Protein AF-A0A1Q3HUQ1-F1 (afdb_monomer_lite)

pLDDT: mean 85.66, std 14.85, range [32.81, 98.0]

Radius of gyration: 40.15 Å; chains: 1; bounding box: 137×38×111 Å

Sequence (295 aa):
MKGSLLLALLMLAPTEAVVRDGESLAEVAQRTMGDRGGASELKALNGLKDNAVAPGTKLKLPGPNREIAQRVLTTARNALAAADTQAARREEAAAKLKEAEAYFQGARYDEAAQAADGAWKLVAGPAPQPTAFTVNVTDKGITTVKSRSGQPVRVEAEGVTRPVHPGESVSVEKGQPPPPPRTPLGVPQPTSPANRLKLTVQPAKGGPSPVTLAWKAVEGAEGYEVELVPSRGEKRTLQASANQLRVSLAAGIYRWSVRAVAREARSEASAEQGFEVAEAPAKPINLQVQPSKWK

Foldseek 3Di:
DDDDDPPPDPPDQDQKDFAAVPRWLLNVCCVRVVGSLCSLVQCLQQVHPDRDDHGGDITGDADPLLVVLVVLLVLLVVLLVPFPDDPVLSVVLVVLSVVLVVCSSNNNSVSSNVSSVVSNDSRVPPDQDDWDWDWDADPQGKIKIATADTAWDWDFDPRDIDTAGHQWMWIDGPPGGIDHIDRAKDAWAWDPPAAAAEDAFEADPPGTFWGKTATDDIPPFQWKWKWKDFPPDDIDIDIGRDRMDTHGDDFGKMKMWMWGDDPPHIGDIYDIGIYGYDYDPDDDDPDPDDPDPDD

Secondary structure (DSSP, 8-state):
-----------PPPSEEEPPTT--HHHHHHHHHS-GGGHHHHHHHTT-SSS---TT-EEEPP-THHHHHHHHHHHHHHHHHH----HHHHHHHHHHHHHHHHHHHTT-HHHHHHHHHHHHHHHS-SPPPPPEEEEEE-TTS-EEEEEEESSPEEEEETTEEEEE-TT-EEEE-TTSPPPPPBPPPPPPEEEESPTTEEEEEPEETTEEPPEEEEEE--TT-SEEEEEEEESSS--EEEEESSSEEEE---SEEEEEEEEEEETTEEPPPPPPEEEEEEEPPPPP-----PPP---

Structure (mmCIF, N/CA/C/O backbone):
data_AF-A0A1Q3HUQ1-F1
#
_entry.id   AF-A0A1Q3HUQ1-F1
#
loop_
_atom_site.group_PDB
_atom_site.id
_atom_site.type_symbol
_atom_site.label_atom_id
_atom_site.label_alt_id
_atom_site.label_comp_id
_atom_site.label_asym_id
_atom_site.label_entity_id
_atom_site.label_seq_id
_atom_site.pdbx_PDB_ins_code
_atom_site.Cartn_x
_atom_site.Cartn_y
_atom_site.Cartn_z
_atom_site.occupancy
_atom_site.B_iso_or_equiv
_atom_site.auth_seq_id
_atom_site.auth_comp_id
_atom_site.auth_asym_id
_atom_site.auth_atom_id
_atom_site.pdbx_PDB_model_num
ATOM 1 N N . MET A 1 1 ? -62.141 17.918 13.399 1.00 36.03 1 MET A N 1
ATOM 2 C CA . MET A 1 1 ? -60.740 17.448 13.399 1.00 36.03 1 MET A CA 1
ATOM 3 C C . MET A 1 1 ? -59.892 18.507 14.082 1.00 36.03 1 MET A C 1
ATOM 5 O O . MET A 1 1 ? -59.654 19.552 13.495 1.00 36.03 1 MET A O 1
ATOM 9 N N . LYS A 1 2 ? -59.566 18.307 15.362 1.00 32.81 2 LYS A N 1
ATOM 10 C CA . LYS A 1 2 ? -58.716 19.218 16.140 1.00 32.81 2 LYS A CA 1
ATOM 11 C C . LYS A 1 2 ? -57.300 18.652 16.104 1.00 32.81 2 LYS A C 1
ATOM 13 O O . LYS A 1 2 ? -57.102 17.510 16.504 1.00 32.81 2 LYS A O 1
ATOM 18 N N . GLY A 1 3 ? -56.367 19.420 15.551 1.00 35.09 3 GLY A N 1
ATOM 19 C CA . GLY A 1 3 ? -54.953 19.073 15.534 1.00 35.09 3 GLY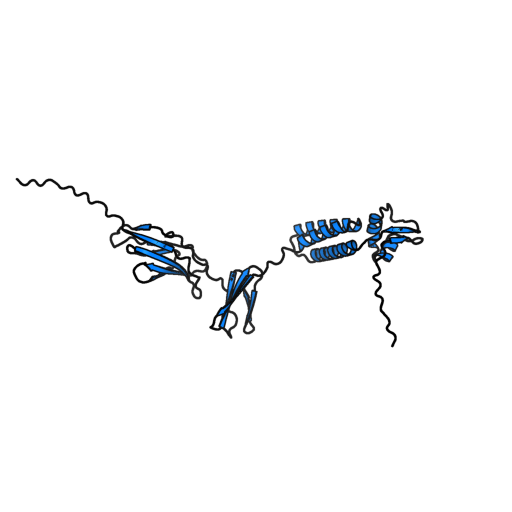 A CA 1
ATOM 20 C C . GLY A 1 3 ? -54.369 19.175 16.938 1.00 35.09 3 GLY A C 1
ATOM 21 O O . GLY A 1 3 ? -54.461 20.228 17.565 1.00 35.09 3 GLY A O 1
ATOM 22 N N . SER A 1 4 ? -53.769 18.089 17.415 1.00 38.72 4 SER A N 1
ATOM 23 C CA . SER A 1 4 ? -52.864 18.129 18.559 1.00 38.72 4 SER A CA 1
ATOM 24 C C . SER A 1 4 ? -51.447 18.331 18.039 1.00 38.72 4 SER A C 1
ATOM 26 O O . SER A 1 4 ? -50.871 17.436 17.424 1.00 38.72 4 SER A O 1
ATOM 28 N N . LEU A 1 5 ? -50.903 19.526 18.282 1.00 39.03 5 LEU A N 1
ATOM 29 C CA . LEU A 1 5 ? -49.468 19.777 18.232 1.00 39.03 5 LEU A CA 1
ATOM 30 C C . LEU A 1 5 ? -48.781 18.866 19.261 1.00 39.03 5 LEU A C 1
ATOM 32 O O . LEU A 1 5 ? -49.002 19.011 20.463 1.00 39.03 5 LEU A O 1
ATOM 36 N N . LEU A 1 6 ? -47.923 17.959 18.793 1.00 37.97 6 LEU A N 1
ATOM 37 C CA . LEU A 1 6 ? -46.886 17.359 19.627 1.00 37.97 6 LEU A CA 1
ATOM 38 C C . LEU A 1 6 ? -45.820 18.437 19.868 1.00 37.97 6 LEU A C 1
ATOM 40 O O . LEU A 1 6 ? -44.993 18.720 19.002 1.00 37.97 6 LEU A O 1
ATOM 44 N N . LEU A 1 7 ? -45.868 19.076 21.034 1.00 37.03 7 LEU A N 1
ATOM 45 C CA . LEU A 1 7 ? -44.795 19.940 21.510 1.00 37.03 7 LEU A CA 1
ATOM 46 C C . LEU A 1 7 ? -43.653 19.029 21.990 1.00 37.03 7 LEU A C 1
ATOM 48 O O . LEU A 1 7 ? -43.710 18.473 23.085 1.00 37.03 7 LEU A O 1
ATOM 52 N N . ALA A 1 8 ? -42.639 18.822 21.151 1.00 37.25 8 ALA A N 1
ATOM 53 C CA . ALA A 1 8 ? -41.404 18.157 21.550 1.00 37.25 8 ALA A CA 1
ATOM 54 C C . ALA A 1 8 ? -40.621 19.095 22.484 1.00 37.25 8 ALA A C 1
ATOM 56 O O . ALA A 1 8 ? -39.882 19.970 22.033 1.00 37.25 8 ALA A O 1
ATOM 57 N N . LEU A 1 9 ? -40.824 18.949 23.796 1.00 35.31 9 LEU A N 1
ATOM 58 C CA . LEU A 1 9 ? -39.988 19.595 24.804 1.00 35.31 9 LEU A CA 1
ATOM 59 C C . LEU A 1 9 ? -38.570 19.009 24.696 1.00 35.31 9 LEU A C 1
ATOM 61 O O . LEU A 1 9 ? -38.354 17.844 25.033 1.00 35.31 9 LEU A O 1
ATOM 65 N N . LEU A 1 10 ? -37.600 19.815 24.255 1.00 40.31 10 LEU A N 1
ATOM 66 C CA . LEU A 1 10 ? -36.187 19.583 24.555 1.00 40.31 10 LEU A CA 1
ATOM 67 C C . LEU A 1 10 ? -36.025 19.665 26.081 1.00 40.31 10 LEU A C 1
ATOM 69 O O . LEU A 1 10 ? -35.834 20.740 26.644 1.00 40.31 10 LEU A O 1
ATOM 73 N N . MET A 1 11 ? -36.161 18.534 26.770 1.00 42.41 11 MET A N 1
ATOM 74 C CA . MET A 1 11 ? -35.800 18.421 28.179 1.00 42.41 11 MET A CA 1
ATOM 75 C C . MET A 1 11 ? -34.273 18.514 28.256 1.00 42.41 11 MET A C 1
ATOM 77 O O . MET A 1 11 ? -33.581 17.537 27.971 1.00 42.41 11 MET A O 1
ATOM 81 N N . LEU A 1 12 ? -33.732 19.689 28.599 1.00 56.78 12 LEU A N 1
ATOM 82 C CA . LEU A 1 12 ? -32.354 19.766 29.082 1.00 56.78 12 LEU A CA 1
ATOM 83 C C . LEU A 1 12 ? -32.237 18.791 30.257 1.00 56.78 12 LEU A C 1
ATOM 85 O O . LEU A 1 12 ? -33.027 18.868 31.201 1.00 56.78 12 LEU A O 1
ATOM 89 N N . ALA A 1 13 ? -31.274 17.870 30.186 1.00 62.53 13 ALA A N 1
ATOM 90 C CA . ALA A 1 13 ? -30.974 17.004 31.314 1.00 62.53 13 ALA A CA 1
ATOM 91 C C . ALA A 1 13 ? -30.696 17.884 32.548 1.00 62.53 13 ALA A C 1
ATOM 93 O O . ALA A 1 13 ? -30.009 18.905 32.423 1.00 62.53 13 ALA A O 1
ATOM 94 N N . PRO A 1 14 ? -31.251 17.541 33.723 1.00 71.38 14 PRO A N 1
ATOM 95 C CA . PRO A 1 14 ? -31.042 18.334 34.923 1.00 71.38 14 PRO A CA 1
ATOM 96 C C . PRO A 1 14 ? -29.541 18.432 35.217 1.00 71.38 14 PRO A C 1
ATOM 98 O O . PRO A 1 14 ? -28.843 17.424 35.271 1.00 71.38 14 PRO A O 1
ATOM 101 N N . THR A 1 15 ? -29.038 19.653 35.405 1.00 82.38 15 THR A N 1
ATOM 102 C CA . THR A 1 15 ? -27.625 19.917 35.735 1.00 82.38 15 THR A CA 1
ATOM 103 C C . THR A 1 15 ? -27.345 19.816 37.233 1.00 82.38 15 THR A C 1
ATOM 105 O O . THR A 1 15 ? -26.191 19.874 37.654 1.00 82.38 15 THR A O 1
ATOM 108 N N . GLU A 1 16 ? -28.393 19.665 38.045 1.00 89.44 16 GLU A N 1
ATOM 109 C CA . GLU A 1 16 ? -28.319 19.532 39.495 1.00 89.44 16 GLU A CA 1
ATOM 110 C C . GLU A 1 16 ? -29.314 18.482 40.009 1.00 89.44 16 GLU A C 1
ATOM 112 O O . GLU A 1 16 ? -30.382 18.272 39.430 1.00 89.44 16 GLU A O 1
ATOM 117 N N . ALA A 1 17 ? -28.988 17.853 41.136 1.00 90.56 17 ALA A N 1
ATOM 118 C CA . ALA A 1 17 ? -29.885 16.986 41.888 1.00 90.56 17 ALA A CA 1
ATOM 119 C C . ALA A 1 17 ? -29.809 17.285 43.384 1.00 90.56 17 ALA A C 1
ATOM 121 O O . ALA A 1 17 ? -28.747 17.590 43.916 1.00 90.56 17 ALA A O 1
ATOM 122 N N . VAL A 1 18 ? -30.943 17.158 44.072 1.00 92.50 18 VAL A N 1
ATOM 123 C CA . VAL A 1 18 ? -31.011 17.277 45.532 1.00 92.50 18 VAL A CA 1
ATOM 124 C C . VAL A 1 18 ? -30.937 15.885 46.157 1.00 92.50 18 VAL A C 1
ATOM 126 O O . VAL A 1 18 ? -31.613 14.964 45.684 1.00 92.50 18 VAL A O 1
ATOM 129 N N . VAL A 1 19 ? -30.120 15.745 47.201 1.00 92.62 19 VAL A N 1
ATOM 130 C CA . VAL A 1 19 ? -30.001 14.520 48.007 1.00 92.62 19 VAL A CA 1
ATOM 131 C C . VAL A 1 19 ? -31.253 14.345 48.867 1.00 92.62 19 VAL A C 1
ATOM 133 O O . VAL A 1 19 ? -31.659 15.276 49.567 1.00 92.62 19 VAL A O 1
ATOM 136 N N . ARG A 1 20 ? -31.887 13.172 48.803 1.00 91.31 20 ARG A N 1
ATOM 137 C CA . ARG A 1 20 ? -33.063 12.831 49.623 1.00 91.31 20 ARG A CA 1
ATOM 138 C C . ARG A 1 20 ? -32.655 12.359 51.020 1.00 91.31 20 ARG A C 1
ATOM 140 O O . ARG A 1 20 ? -31.487 12.083 51.276 1.00 91.31 20 ARG A O 1
ATOM 147 N N . ASP A 1 21 ? -33.625 12.279 51.928 1.00 90.88 21 ASP A N 1
ATOM 148 C CA . ASP A 1 21 ? -33.373 11.794 53.286 1.00 90.88 21 ASP A CA 1
ATOM 149 C C . ASP A 1 21 ? -32.828 10.356 53.275 1.00 90.88 21 ASP A C 1
ATOM 151 O O . ASP A 1 21 ? -33.394 9.483 52.617 1.00 90.88 21 ASP A O 1
ATOM 155 N N . GLY A 1 22 ? -31.689 10.143 53.938 1.00 85.00 22 GLY A N 1
ATOM 156 C CA . GLY A 1 22 ? -30.964 8.867 53.958 1.00 85.00 22 GLY A CA 1
ATOM 157 C C . GLY A 1 22 ? -30.307 8.416 52.640 1.00 85.00 22 GLY A C 1
ATOM 158 O O . GLY A 1 22 ? -29.747 7.324 52.615 1.00 85.00 22 GLY A O 1
ATOM 159 N N . GLU A 1 23 ? -30.347 9.208 51.560 1.00 89.50 23 GLU A N 1
ATOM 160 C CA . GLU A 1 23 ? -29.838 8.810 50.236 1.00 89.50 23 GLU A CA 1
ATOM 161 C C . GLU A 1 23 ? -28.306 8.938 50.143 1.00 89.50 23 GLU A C 1
ATOM 163 O O . GLU A 1 23 ? -27.723 9.996 50.384 1.00 89.50 23 GLU A O 1
ATOM 168 N N . SER A 1 24 ? -27.635 7.861 49.743 1.00 91.38 24 SER A N 1
ATOM 169 C CA . SER A 1 24 ? -26.191 7.836 49.488 1.00 91.38 24 SER A CA 1
ATOM 170 C C . SER A 1 24 ? -25.827 8.381 48.100 1.00 91.38 24 SER A C 1
ATOM 172 O O . SER A 1 24 ? -26.637 8.361 47.172 1.00 91.38 24 SER A O 1
ATOM 174 N N . LEU A 1 25 ? -24.566 8.788 47.889 1.00 90.56 25 LEU A N 1
ATOM 175 C CA . LEU A 1 25 ? -24.096 9.224 46.560 1.00 90.56 25 LEU A CA 1
ATOM 176 C C . LEU A 1 25 ? -24.289 8.171 45.459 1.00 90.56 25 LEU A C 1
ATOM 178 O O . LEU A 1 25 ? -24.543 8.532 44.313 1.00 90.56 25 LEU A O 1
ATOM 182 N N . ALA A 1 26 ? -24.180 6.882 45.788 1.00 91.75 26 ALA A N 1
ATOM 183 C CA . ALA A 1 26 ? -24.405 5.799 44.831 1.00 91.75 26 ALA A CA 1
ATOM 184 C C . ALA A 1 26 ? -25.879 5.681 44.428 1.00 91.75 26 ALA A C 1
ATOM 186 O O . ALA A 1 26 ? -26.181 5.370 43.277 1.00 91.75 26 ALA A O 1
ATOM 187 N N . GLU A 1 27 ? -26.803 5.952 45.350 1.00 92.19 27 GLU A N 1
ATOM 188 C CA . GLU A 1 27 ? -28.238 5.983 45.059 1.00 92.19 27 GLU A CA 1
ATOM 189 C C . GLU A 1 27 ? -28.613 7.221 44.249 1.00 92.19 27 GLU A C 1
ATOM 191 O O . GLU A 1 27 ? -29.360 7.095 43.277 1.00 92.19 27 GLU A O 1
ATOM 196 N N . VAL A 1 28 ? -28.013 8.379 44.557 1.00 91.31 28 VAL A N 1
ATOM 197 C CA . VAL A 1 28 ? -28.145 9.572 43.711 1.00 91.31 28 VAL A CA 1
ATOM 198 C C . VAL A 1 28 ? -27.642 9.270 42.299 1.00 91.31 28 VAL A C 1
ATOM 200 O O . VAL A 1 28 ? -28.382 9.496 41.347 1.00 91.31 28 VAL A O 1
ATOM 203 N N . ALA A 1 29 ? -26.434 8.713 42.154 1.00 91.56 29 ALA A N 1
ATOM 204 C CA . ALA A 1 29 ? -25.850 8.368 40.856 1.00 91.56 29 ALA A CA 1
ATOM 205 C C . ALA A 1 29 ? -26.710 7.354 40.089 1.00 91.56 29 ALA A C 1
ATOM 207 O O . ALA A 1 29 ? -26.992 7.543 38.908 1.00 91.56 29 ALA A O 1
ATOM 208 N N . GLN A 1 30 ? -27.223 6.319 40.758 1.00 92.19 30 GLN A N 1
ATOM 209 C CA . GLN A 1 30 ? -28.144 5.371 40.131 1.00 92.19 30 GLN A CA 1
ATOM 210 C C . GLN A 1 30 ? -29.421 6.054 39.636 1.00 92.19 30 GLN A C 1
ATOM 212 O O . GLN A 1 30 ? -29.907 5.742 38.551 1.00 92.19 30 GLN A O 1
ATOM 217 N N . ARG A 1 31 ? -29.978 6.975 40.425 1.00 92.75 31 ARG A N 1
ATOM 218 C CA . ARG A 1 31 ? -31.223 7.676 40.102 1.00 92.75 31 ARG A CA 1
ATOM 219 C C . ARG A 1 31 ? -31.053 8.683 38.969 1.00 92.75 31 ARG A C 1
ATOM 221 O O . ARG A 1 31 ? -31.975 8.846 38.177 1.00 92.75 31 ARG A O 1
ATOM 228 N N . THR A 1 32 ? -29.930 9.394 38.918 1.00 89.88 32 THR A N 1
ATOM 229 C CA . THR A 1 32 ? -29.727 10.500 37.969 1.00 89.88 32 THR A CA 1
ATOM 230 C C . THR A 1 32 ? -28.955 10.083 36.725 1.00 89.88 32 THR A C 1
ATOM 232 O O . THR A 1 32 ? -29.217 10.612 35.651 1.00 89.88 32 THR A O 1
ATOM 235 N N . MET A 1 33 ? -28.028 9.136 36.856 1.00 86.75 33 MET A N 1
ATOM 236 C CA . MET A 1 33 ? -27.100 8.715 35.800 1.00 86.75 33 MET A CA 1
ATOM 237 C C . MET A 1 33 ? -27.325 7.260 35.366 1.00 86.75 33 MET A C 1
ATOM 239 O O . MET A 1 33 ? -26.691 6.803 34.419 1.00 86.75 33 MET A O 1
ATOM 243 N N . GLY A 1 34 ? -28.201 6.519 36.056 1.00 87.56 34 GLY A N 1
ATOM 244 C CA . GLY A 1 34 ? -28.476 5.109 35.768 1.00 87.56 34 GLY A CA 1
ATOM 245 C C . GLY A 1 34 ? -27.374 4.145 36.216 1.00 87.56 34 GLY A C 1
ATOM 246 O O . GLY A 1 34 ? -27.484 2.951 35.943 1.00 87.56 34 GLY A O 1
ATOM 247 N N . ASP A 1 35 ? -26.340 4.638 36.904 1.00 84.69 35 ASP A N 1
ATOM 248 C CA . ASP A 1 35 ? -25.139 3.879 37.253 1.00 84.69 35 ASP A CA 1
ATOM 249 C C . ASP A 1 35 ? -24.667 4.189 38.683 1.00 84.69 35 ASP A C 1
ATOM 251 O O . ASP A 1 35 ? -24.198 5.291 38.975 1.00 84.69 35 ASP A O 1
ATOM 255 N N . ARG A 1 36 ? -24.742 3.192 39.577 1.00 86.06 36 ARG A N 1
ATOM 256 C CA . ARG A 1 36 ? -24.191 3.269 40.946 1.00 86.06 36 ARG A CA 1
ATOM 257 C C . ARG A 1 36 ? -22.692 3.576 40.974 1.00 86.06 36 ARG A C 1
ATOM 259 O O . ARG A 1 36 ? -22.225 4.186 41.937 1.00 86.06 36 ARG A O 1
ATOM 266 N N . GLY A 1 37 ? -21.943 3.174 39.945 1.00 83.56 37 GLY A N 1
ATOM 267 C CA . GLY A 1 37 ? -20.512 3.452 39.804 1.00 83.56 37 GLY A CA 1
ATOM 268 C C . GLY A 1 37 ? -20.184 4.945 39.698 1.00 83.56 37 GLY A C 1
ATOM 269 O O . GLY A 1 37 ? -19.072 5.350 40.038 1.00 83.56 37 GLY A O 1
ATOM 270 N N . GLY A 1 38 ? -21.166 5.781 39.339 1.00 88.94 38 GLY A N 1
ATOM 271 C CA . GLY A 1 38 ? -21.018 7.233 39.235 1.00 88.94 38 GLY A CA 1
ATOM 272 C C . GLY A 1 38 ? -20.857 7.973 40.567 1.00 88.94 38 GLY A C 1
ATOM 273 O O . GLY A 1 38 ? -20.661 9.186 40.566 1.00 88.94 38 GLY A O 1
ATOM 274 N N . ALA A 1 39 ? -20.901 7.285 41.714 1.00 91.69 39 ALA A N 1
ATOM 275 C CA . ALA A 1 39 ? -20.705 7.906 43.027 1.00 91.69 39 ALA A CA 1
ATOM 276 C C . ALA A 1 39 ? -19.360 8.648 43.138 1.00 91.69 39 ALA A C 1
ATOM 278 O O . ALA A 1 39 ? -19.312 9.764 43.657 1.00 91.69 39 ALA A O 1
ATOM 279 N N . SER A 1 40 ? -18.279 8.054 42.622 1.00 91.25 40 SER A N 1
ATOM 280 C CA . SER A 1 40 ? -16.944 8.671 42.615 1.00 91.25 40 SER A CA 1
ATOM 281 C C . SER A 1 40 ? -16.894 9.912 41.722 1.00 91.25 40 SER A C 1
ATOM 283 O O . SER A 1 40 ? -16.299 10.915 42.108 1.00 91.25 40 SER A O 1
ATOM 285 N N . GLU A 1 41 ? -17.589 9.875 40.581 1.00 93.31 41 GLU A N 1
ATOM 286 C CA . GLU A 1 41 ? -17.706 11.014 39.663 1.00 93.31 41 GLU A CA 1
ATOM 287 C C . GLU A 1 41 ? -18.459 12.170 40.329 1.00 93.31 41 GLU A C 1
ATOM 289 O O . GLU A 1 41 ? -17.986 13.306 40.326 1.00 93.31 41 GLU A O 1
ATOM 294 N N . LEU A 1 42 ? -19.605 11.879 40.961 1.00 92.62 42 LEU A N 1
ATOM 295 C CA . LEU A 1 42 ? -20.382 12.874 41.702 1.00 92.62 42 LEU A CA 1
ATOM 296 C C . LEU A 1 42 ? -19.576 13.466 42.854 1.00 92.62 42 LEU A C 1
ATOM 298 O O . LEU A 1 42 ? -19.612 14.679 43.062 1.00 92.62 42 LEU A O 1
ATOM 302 N N . LYS A 1 43 ? -18.828 12.631 43.580 1.00 93.94 43 LYS A N 1
ATOM 303 C CA . LYS A 1 43 ? -17.938 13.069 44.655 1.00 93.94 43 LYS A CA 1
ATOM 304 C C . LYS A 1 43 ? -16.885 14.049 44.136 1.00 93.94 43 LYS A C 1
ATOM 306 O O . LYS A 1 43 ? -16.745 15.134 44.700 1.00 93.94 43 LYS A O 1
ATOM 311 N N . ALA A 1 44 ? -16.183 13.687 43.062 1.00 92.69 44 ALA A N 1
ATOM 312 C CA . ALA A 1 44 ? -15.132 14.505 42.465 1.00 92.69 44 ALA A CA 1
ATOM 313 C C . ALA A 1 44 ? -15.680 15.826 41.907 1.00 92.69 44 ALA A C 1
ATOM 315 O O . ALA A 1 44 ? -15.165 16.895 42.230 1.00 92.69 44 ALA A O 1
ATOM 316 N N . LEU A 1 45 ? -16.780 15.765 41.150 1.00 93.25 45 LEU A N 1
ATOM 317 C CA . LEU A 1 45 ? -17.425 16.929 40.538 1.00 93.25 45 LEU A CA 1
ATOM 318 C C . LEU A 1 45 ? -17.908 17.955 41.575 1.00 93.25 45 LEU A C 1
ATOM 320 O O . LEU A 1 45 ? -17.932 19.158 41.306 1.00 93.25 45 LEU A O 1
ATOM 324 N N . ASN A 1 46 ? -18.293 17.479 42.760 1.00 93.00 46 ASN A N 1
ATOM 325 C CA . ASN A 1 46 ? -18.813 18.305 43.846 1.00 93.00 46 ASN A CA 1
ATOM 326 C C . ASN A 1 46 ? -17.784 18.601 44.950 1.00 93.00 46 ASN A C 1
ATOM 328 O O . ASN A 1 46 ? -18.136 19.241 45.938 1.00 93.00 46 ASN A O 1
ATOM 332 N N . GLY A 1 47 ? -16.526 18.167 44.804 1.00 90.62 47 GLY A N 1
ATOM 333 C CA . GLY A 1 47 ? -15.465 18.422 45.789 1.00 90.62 47 GLY A CA 1
ATOM 334 C C . GLY A 1 47 ? -15.738 17.815 47.172 1.00 90.62 47 GLY A C 1
ATOM 335 O O . GLY A 1 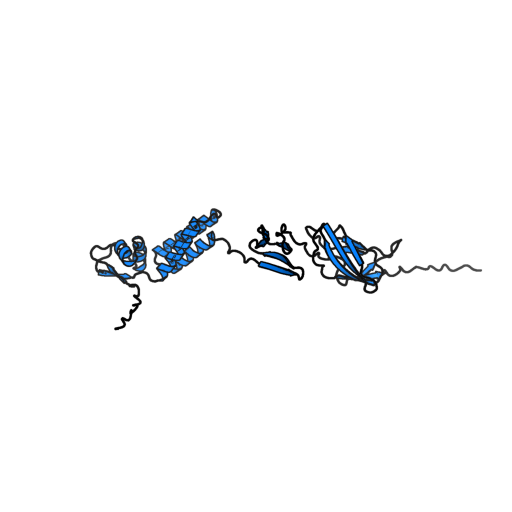47 ? -15.319 18.368 48.190 1.00 90.62 47 GLY A O 1
ATOM 336 N N . LEU A 1 48 ? -16.473 16.703 47.223 1.00 90.88 48 LEU A N 1
ATOM 337 C CA . LEU A 1 48 ? -16.890 16.067 48.470 1.00 90.88 48 LEU A CA 1
ATOM 338 C C . LEU A 1 48 ? -15.758 15.219 49.065 1.00 90.88 48 LEU A C 1
ATOM 340 O O . LEU A 1 48 ? -15.057 14.497 48.354 1.00 90.88 48 LEU A O 1
ATOM 344 N N . LYS A 1 49 ? -15.597 15.267 50.392 1.00 84.94 49 LYS A N 1
ATOM 345 C CA . LYS A 1 49 ? -14.572 14.484 51.107 1.00 84.94 49 LYS A CA 1
ATOM 346 C C . LYS A 1 49 ? -15.000 13.037 51.347 1.00 84.94 49 LYS A C 1
ATOM 348 O O . LYS A 1 49 ? -14.179 12.132 51.210 1.00 84.94 49 LYS A O 1
ATOM 353 N N . ASP A 1 50 ? -16.295 12.819 51.561 1.00 82.88 50 ASP A N 1
ATOM 354 C CA . ASP A 1 50 ? -16.883 11.527 51.916 1.00 82.88 50 ASP A CA 1
ATOM 355 C C . ASP A 1 50 ? -18.079 11.176 51.027 1.00 82.88 50 ASP A C 1
ATOM 357 O O . ASP A 1 50 ? -18.577 12.004 50.265 1.00 82.88 50 ASP A O 1
ATOM 361 N N . ASN A 1 51 ? -18.523 9.921 51.119 1.00 78.62 51 ASN A N 1
ATOM 362 C CA . ASN A 1 51 ? -19.672 9.416 50.360 1.00 78.62 51 ASN A CA 1
ATOM 363 C C . ASN A 1 51 ? -21.020 9.693 51.046 1.00 78.62 51 ASN A C 1
ATOM 365 O O . ASN A 1 51 ? -22.070 9.500 50.431 1.00 78.62 51 ASN A O 1
ATOM 369 N N . ALA A 1 52 ? -20.990 10.112 52.314 1.00 79.75 52 ALA A N 1
ATOM 370 C CA . ALA A 1 52 ? -22.165 10.531 53.063 1.00 79.75 52 ALA A CA 1
ATOM 371 C C . ALA A 1 52 ? -22.427 12.017 52.799 1.00 79.75 52 ALA A C 1
ATOM 373 O O . ALA A 1 52 ? -21.538 12.850 52.974 1.00 79.75 52 ALA A O 1
ATOM 374 N N . VAL A 1 53 ? -23.647 12.344 52.377 1.00 83.75 53 VAL A N 1
ATOM 375 C CA . VAL A 1 53 ? -24.058 13.715 52.068 1.00 83.75 53 VAL A CA 1
ATOM 376 C C . VAL A 1 53 ? -25.350 14.013 52.810 1.00 83.75 53 VAL A C 1
ATOM 378 O O . VAL A 1 53 ? -26.245 13.174 52.861 1.00 83.75 53 VAL A O 1
ATOM 381 N N . ALA A 1 54 ? -25.438 15.198 53.415 1.00 86.31 54 ALA A N 1
ATOM 382 C CA . ALA A 1 54 ? -26.623 15.591 54.161 1.00 86.31 54 ALA A CA 1
ATOM 383 C C . ALA A 1 54 ? -27.848 15.709 53.229 1.00 86.31 54 ALA A C 1
ATOM 385 O O . ALA A 1 54 ? -27.715 16.242 52.115 1.00 86.31 54 ALA A O 1
ATOM 386 N N . PRO A 1 55 ? -29.041 15.287 53.684 1.00 90.69 55 PRO A N 1
ATOM 387 C CA . PRO A 1 55 ? -30.287 15.520 52.966 1.00 90.69 55 PRO A CA 1
ATOM 388 C C . PRO A 1 55 ? -30.466 17.003 52.618 1.00 90.69 55 PRO A C 1
ATOM 390 O O . PRO A 1 55 ? -30.116 17.887 53.399 1.00 90.69 55 PRO A O 1
ATOM 393 N N . GLY A 1 56 ? -30.996 17.288 51.431 1.00 89.62 56 GLY A N 1
ATOM 394 C CA . GLY A 1 56 ? -31.183 18.652 50.931 1.00 89.62 56 GLY A CA 1
ATOM 395 C C . GLY A 1 56 ? -29.961 19.259 50.231 1.00 89.62 56 GLY A C 1
ATOM 396 O O . GLY A 1 56 ? -30.077 20.338 49.646 1.00 89.62 56 GLY A O 1
ATOM 397 N N . THR A 1 57 ? -28.808 18.582 50.221 1.00 91.50 57 THR A N 1
ATOM 398 C CA . THR A 1 57 ? -27.618 19.068 49.502 1.00 91.50 57 THR A CA 1
ATOM 399 C C . THR A 1 57 ? -27.867 19.088 47.994 1.00 91.50 57 THR A C 1
ATOM 401 O O . THR A 1 57 ? -28.342 18.103 47.428 1.00 91.50 57 THR A O 1
ATOM 404 N N . LYS A 1 58 ? -27.519 20.197 47.332 1.00 93.06 58 LYS A N 1
ATOM 405 C CA . LYS A 1 58 ? -27.538 20.317 45.868 1.00 93.06 58 LYS A CA 1
ATOM 406 C C . LYS A 1 58 ? -26.219 19.817 45.286 1.00 93.06 58 LYS A C 1
ATOM 408 O O . LYS A 1 58 ? -25.163 20.358 45.599 1.00 93.06 58 LYS A O 1
ATOM 413 N N . LEU A 1 59 ? -26.295 18.803 44.436 1.00 93.38 59 LEU A N 1
ATOM 414 C CA . LEU A 1 59 ? -25.166 18.208 43.734 1.00 93.38 59 LEU A CA 1
ATOM 415 C C . LEU A 1 59 ? -25.221 18.588 42.261 1.00 93.38 59 LEU A C 1
ATOM 417 O O . LEU A 1 59 ? -26.246 18.400 41.611 1.00 93.38 59 LEU A O 1
ATOM 421 N N . LYS A 1 60 ? -24.101 19.061 41.727 1.00 92.94 60 LYS A N 1
ATOM 422 C CA . LYS A 1 60 ? -23.866 19.202 40.293 1.00 92.94 60 LYS A CA 1
ATOM 423 C C . LYS A 1 60 ? -23.860 17.823 39.652 1.00 92.94 60 LYS A C 1
ATOM 425 O O . LYS A 1 60 ? -23.238 16.896 40.180 1.00 92.94 60 LYS A O 1
ATOM 430 N N . LEU A 1 61 ? -24.528 17.714 38.512 1.00 92.19 61 LEU A N 1
ATOM 431 C CA . LEU A 1 61 ? -24.544 16.518 37.687 1.00 92.19 61 LEU A CA 1
ATOM 432 C C . LEU A 1 61 ? -23.596 16.674 36.489 1.00 92.19 61 LEU A C 1
ATOM 434 O O . LEU A 1 61 ? -23.367 17.794 36.021 1.00 92.19 61 LEU A O 1
ATOM 438 N N . PRO A 1 62 ? -23.027 15.567 35.988 1.00 90.19 62 PRO A N 1
ATOM 439 C CA . PRO A 1 62 ? -22.195 15.591 34.794 1.00 90.19 62 PRO A CA 1
ATOM 440 C C . PRO A 1 62 ? -22.941 16.105 33.559 1.00 90.19 62 PRO A C 1
ATOM 442 O O . PRO A 1 62 ? -24.103 15.775 33.338 1.00 90.19 62 PRO A O 1
ATOM 445 N N . GLY A 1 63 ? -22.243 16.888 32.736 1.00 87.94 63 GLY A N 1
ATOM 446 C CA . GLY A 1 63 ? -22.752 17.382 31.457 1.00 87.94 63 GLY A CA 1
ATOM 447 C C . GLY A 1 63 ? -22.559 16.397 30.290 1.00 87.94 63 GLY A C 1
ATOM 448 O O . GLY A 1 63 ? -22.092 15.271 30.487 1.00 87.94 63 GLY A O 1
ATOM 449 N N . PRO A 1 64 ? -22.839 16.831 29.047 1.00 86.38 64 PRO A N 1
ATOM 450 C CA . PRO A 1 64 ? -22.807 15.973 27.854 1.00 86.38 64 PRO A CA 1
ATOM 451 C C . PRO A 1 64 ? -21.433 15.345 27.561 1.00 86.38 64 PRO A C 1
ATOM 453 O O . PRO A 1 64 ? -21.360 14.261 26.981 1.00 86.38 64 PRO A O 1
ATOM 456 N N . ASN A 1 65 ? -20.333 15.966 28.004 1.00 88.50 65 ASN A N 1
ATOM 457 C CA . ASN A 1 65 ? -18.983 15.420 27.810 1.00 88.50 65 ASN A CA 1
ATOM 458 C C . ASN A 1 65 ? -18.797 14.057 28.495 1.00 88.50 65 ASN A C 1
ATOM 460 O O . ASN A 1 65 ? -18.008 13.243 28.015 1.00 88.50 65 ASN A O 1
ATOM 464 N N . ARG A 1 66 ? -19.561 13.758 29.556 1.00 92.25 66 ARG A N 1
ATOM 465 C CA . ARG A 1 66 ? -19.532 12.438 30.198 1.00 92.25 66 ARG A CA 1
ATOM 466 C C . ARG A 1 66 ? -19.951 11.332 29.235 1.00 92.25 66 ARG A C 1
ATOM 468 O O . ARG A 1 66 ? -19.272 10.315 29.144 1.00 92.25 66 ARG A O 1
ATOM 475 N N . GLU A 1 67 ? -21.047 11.523 28.502 1.00 90.25 67 GLU A N 1
ATOM 476 C CA . GLU A 1 67 ? -21.547 10.523 27.549 1.00 90.25 67 GLU A CA 1
ATOM 477 C C . GLU A 1 67 ? -20.569 10.302 26.392 1.00 90.25 67 GLU A C 1
ATOM 479 O O . GLU A 1 67 ? -20.417 9.187 25.889 1.00 90.25 67 GLU A O 1
ATOM 484 N N . ILE A 1 68 ? -19.883 11.365 25.961 1.00 91.25 68 ILE A N 1
ATOM 485 C CA . ILE A 1 68 ? -18.811 11.273 24.966 1.00 91.25 68 ILE A CA 1
ATOM 486 C C . ILE A 1 68 ? -17.672 10.416 25.527 1.00 91.25 68 ILE A C 1
ATOM 488 O O . ILE A 1 68 ? -17.340 9.390 24.932 1.00 91.25 68 ILE A O 1
ATOM 492 N N . ALA A 1 69 ? -17.136 10.766 26.699 1.00 93.69 69 ALA A N 1
ATOM 493 C CA . ALA A 1 69 ? -16.041 10.031 27.326 1.00 93.69 69 ALA A CA 1
ATOM 494 C C . ALA A 1 69 ? -16.396 8.557 27.594 1.00 93.69 69 ALA A C 1
ATOM 496 O O . ALA A 1 69 ? -15.585 7.669 27.333 1.00 93.69 69 ALA A O 1
ATOM 497 N N . GLN A 1 70 ? -17.627 8.268 28.026 1.00 93.81 70 GLN A N 1
ATOM 498 C CA . GLN A 1 70 ? -18.101 6.902 28.258 1.00 93.81 70 GLN A CA 1
ATOM 499 C C . GLN A 1 70 ? -18.119 6.063 26.968 1.00 93.81 70 GLN A C 1
ATOM 501 O O . GLN A 1 70 ? -17.714 4.894 26.980 1.00 93.81 70 GLN A O 1
ATOM 506 N N . ARG A 1 71 ? -18.550 6.644 25.839 1.00 94.31 71 ARG A N 1
ATOM 507 C CA . ARG A 1 71 ? -18.532 5.966 24.530 1.00 94.31 71 ARG A CA 1
ATOM 508 C C . ARG A 1 71 ? -17.111 5.676 24.057 1.00 94.31 71 ARG A C 1
ATOM 510 O O . ARG A 1 71 ? -16.841 4.565 23.592 1.00 94.31 71 ARG A O 1
ATOM 517 N N . VAL A 1 72 ? -16.202 6.638 24.210 1.00 93.81 72 VAL A N 1
ATOM 518 C CA . VAL A 1 72 ? -14.791 6.467 23.833 1.00 93.81 72 VAL A CA 1
ATOM 519 C C . VAL A 1 72 ? -14.131 5.384 24.695 1.00 93.81 72 VAL A C 1
ATOM 521 O O . VAL A 1 72 ? -13.539 4.453 24.152 1.00 93.81 72 VAL A O 1
ATOM 524 N N . LEU A 1 73 ? -14.330 5.411 26.018 1.00 95.38 73 LEU A N 1
ATOM 525 C CA . LEU A 1 73 ? -13.851 4.370 26.941 1.00 95.38 73 LEU A CA 1
ATOM 526 C C . LEU A 1 73 ? -14.353 2.973 26.567 1.00 95.38 73 LEU A C 1
ATOM 528 O O . LEU A 1 73 ? -13.587 2.011 26.554 1.00 95.38 73 LEU A O 1
ATOM 532 N N . THR A 1 74 ? -15.641 2.858 26.246 1.00 95.00 74 THR A N 1
ATOM 533 C CA . THR A 1 74 ? -16.248 1.584 25.836 1.00 95.00 74 THR A CA 1
ATOM 534 C C . THR A 1 74 ? -15.618 1.063 24.544 1.00 95.00 74 THR A C 1
ATOM 536 O O . THR A 1 74 ? -15.281 -0.116 24.443 1.00 95.00 74 THR A O 1
ATOM 539 N N . THR A 1 75 ? -15.389 1.952 23.577 1.00 93.81 75 THR A N 1
ATOM 540 C CA . THR A 1 75 ? -14.739 1.613 22.304 1.00 93.81 75 THR A CA 1
ATOM 541 C C . THR A 1 75 ? -13.295 1.150 22.518 1.00 93.81 75 THR A C 1
ATOM 543 O O . THR A 1 75 ? -12.891 0.125 21.968 1.00 93.81 75 THR A O 1
ATOM 546 N N . ALA A 1 76 ? -12.534 1.849 23.364 1.00 93.75 76 ALA A N 1
ATOM 547 C CA . ALA A 1 76 ? -11.163 1.486 23.713 1.00 93.75 76 ALA A CA 1
ATOM 548 C C . ALA A 1 76 ? -11.079 0.136 24.452 1.00 93.75 76 ALA A C 1
ATOM 550 O O . ALA A 1 76 ? -10.238 -0.693 24.101 1.00 93.75 76 ALA A O 1
ATOM 551 N N . ARG A 1 77 ? -11.984 -0.138 25.408 1.00 94.06 77 ARG A N 1
ATOM 552 C CA . ARG A 1 77 ? -12.093 -1.445 26.092 1.00 94.06 77 ARG A CA 1
ATOM 553 C C . ARG A 1 77 ? -12.323 -2.587 25.109 1.00 94.06 77 ARG A C 1
ATOM 555 O O . ARG A 1 77 ? -11.611 -3.588 25.156 1.00 94.06 77 ARG A O 1
ATOM 562 N N . ASN A 1 78 ? -13.292 -2.426 24.210 1.00 90.69 78 ASN A N 1
ATOM 563 C CA . ASN A 1 78 ? -13.627 -3.451 23.223 1.00 90.69 78 ASN A CA 1
ATOM 564 C C . ASN A 1 78 ? -12.460 -3.705 22.259 1.00 90.69 78 ASN A C 1
ATOM 566 O O . ASN A 1 78 ? -12.141 -4.857 21.974 1.00 90.69 78 ASN A O 1
ATOM 570 N N . ALA A 1 79 ? -11.788 -2.644 21.802 1.00 89.50 79 ALA A N 1
ATOM 571 C CA . ALA A 1 79 ? -10.618 -2.767 20.940 1.00 89.50 79 ALA A CA 1
ATOM 572 C C . ALA A 1 79 ? -9.454 -3.483 21.645 1.00 89.50 79 ALA A C 1
ATOM 574 O O . ALA A 1 79 ? -8.847 -4.373 21.060 1.00 89.50 79 ALA A O 1
ATOM 575 N N . LEU A 1 80 ? -9.179 -3.157 22.913 1.00 90.00 80 LEU A N 1
ATOM 576 C CA . LEU A 1 80 ? -8.148 -3.830 23.708 1.00 90.00 80 LEU A CA 1
ATOM 577 C C . LEU A 1 80 ? -8.469 -5.316 23.937 1.00 90.00 80 LEU A C 1
ATOM 579 O O . LEU A 1 80 ? -7.568 -6.154 23.899 1.00 90.00 80 LEU A O 1
ATOM 583 N N . ALA A 1 81 ? -9.744 -5.652 24.155 1.00 88.06 81 ALA A N 1
ATOM 584 C CA . ALA A 1 81 ? -10.191 -7.033 24.312 1.00 88.06 81 ALA A CA 1
ATOM 585 C C . ALA A 1 81 ? -10.027 -7.849 23.018 1.00 88.06 81 ALA A C 1
ATOM 587 O O . ALA A 1 81 ? -9.606 -9.002 23.082 1.00 88.06 81 ALA A O 1
ATOM 588 N N . ALA A 1 82 ? -10.315 -7.243 21.861 1.00 82.38 82 ALA A N 1
ATOM 589 C CA . ALA A 1 82 ? -10.237 -7.882 20.547 1.00 82.38 82 ALA A CA 1
ATOM 590 C C . ALA A 1 82 ? -8.821 -7.914 19.933 1.00 82.38 82 ALA A C 1
ATOM 592 O O . ALA A 1 82 ? -8.610 -8.585 18.925 1.00 82.38 82 ALA A O 1
ATOM 593 N N . ALA A 1 83 ? -7.859 -7.176 20.491 1.00 79.44 83 ALA A N 1
ATOM 594 C CA . ALA A 1 83 ? -6.533 -7.031 19.903 1.00 79.44 83 ALA A CA 1
ATOM 595 C C . ALA A 1 83 ? -5.666 -8.295 20.052 1.00 79.44 83 ALA A C 1
ATOM 597 O O . ALA A 1 83 ? -5.354 -8.716 21.168 1.00 79.44 83 ALA A O 1
ATOM 598 N N . ASP A 1 84 ? -5.194 -8.817 18.915 1.00 70.06 84 ASP A N 1
ATOM 599 C CA . ASP A 1 84 ? -4.205 -9.907 18.790 1.00 70.06 84 ASP A CA 1
ATOM 600 C C . ASP A 1 84 ? -2.761 -9.362 18.653 1.00 70.06 84 ASP A C 1
ATOM 602 O O . ASP A 1 84 ? -1.885 -9.922 17.995 1.00 70.06 84 ASP A O 1
ATOM 606 N N . THR A 1 85 ? -2.521 -8.161 19.188 1.00 62.75 85 THR A N 1
ATOM 607 C CA . THR A 1 85 ? -1.279 -7.400 18.994 1.00 62.75 85 THR A CA 1
ATOM 608 C C . THR A 1 85 ? -0.172 -7.805 19.979 1.00 62.75 85 THR A C 1
ATOM 610 O O . THR A 1 85 ? -0.424 -8.381 21.036 1.00 62.75 85 THR A O 1
ATOM 613 N N . GLN A 1 86 ? 1.086 -7.482 19.636 1.00 64.94 86 GLN A N 1
ATOM 614 C CA . GLN A 1 86 ? 2.274 -7.722 20.472 1.00 64.94 86 GLN A CA 1
ATOM 615 C C . GLN A 1 86 ? 2.068 -7.278 21.934 1.00 64.94 86 GLN A C 1
ATOM 617 O O . GLN A 1 86 ? 1.628 -6.153 22.184 1.00 64.94 86 GLN A O 1
ATOM 622 N N . ALA A 1 87 ? 2.473 -8.131 22.885 1.00 68.12 87 ALA A N 1
ATOM 623 C CA . ALA A 1 87 ? 2.238 -7.968 24.326 1.00 68.12 87 ALA A CA 1
ATOM 624 C C . ALA A 1 87 ? 2.599 -6.572 24.877 1.00 68.12 87 ALA A C 1
ATOM 626 O O . ALA A 1 87 ? 1.834 -6.010 25.654 1.00 68.12 87 ALA A O 1
ATOM 627 N N . ALA A 1 88 ? 3.700 -5.973 24.407 1.00 73.19 88 ALA A N 1
ATOM 628 C CA . ALA A 1 88 ? 4.154 -4.655 24.857 1.00 73.19 88 ALA A CA 1
ATOM 629 C C . ALA A 1 88 ? 3.169 -3.512 24.526 1.00 73.19 88 ALA A C 1
ATOM 631 O O . ALA A 1 88 ? 2.901 -2.661 25.369 1.00 73.19 88 ALA A O 1
ATOM 632 N N . ARG A 1 89 ? 2.571 -3.500 23.325 1.00 81.94 89 ARG A N 1
ATOM 633 C CA . ARG A 1 89 ? 1.586 -2.463 22.948 1.00 81.94 89 ARG A CA 1
ATOM 634 C C . ARG A 1 89 ? 0.270 -2.638 23.690 1.00 81.94 89 ARG A C 1
ATOM 636 O O . ARG A 1 89 ? -0.400 -1.658 24.003 1.00 81.94 89 ARG A O 1
ATOM 643 N N . ARG A 1 90 ? -0.097 -3.889 23.974 1.00 87.06 90 ARG A N 1
ATOM 644 C CA . ARG A 1 90 ? -1.278 -4.220 24.772 1.00 87.06 90 ARG A CA 1
ATOM 645 C C . ARG A 1 90 ? -1.124 -3.727 26.210 1.00 87.06 90 ARG A C 1
ATOM 647 O O . ARG A 1 90 ? -2.078 -3.187 26.759 1.00 87.06 90 ARG A O 1
ATOM 654 N N . GLU A 1 91 ? 0.061 -3.878 26.798 1.00 90.19 91 GLU A N 1
ATOM 655 C CA . GLU A 1 91 ? 0.369 -3.370 28.139 1.00 90.19 91 GLU A CA 1
ATOM 656 C C . GLU A 1 91 ? 0.296 -1.837 28.196 1.00 90.19 91 GLU A C 1
ATOM 658 O O . GLU A 1 91 ? -0.387 -1.285 29.059 1.00 90.19 91 GLU A O 1
ATOM 663 N N . GLU A 1 92 ? 0.908 -1.147 27.229 1.00 91.06 92 GLU A N 1
ATOM 664 C CA . GLU A 1 92 ? 0.846 0.317 27.138 1.00 91.06 92 GLU A CA 1
ATOM 665 C C . GLU A 1 92 ? -0.597 0.820 26.951 1.00 91.06 92 GLU A C 1
ATOM 667 O O . GLU A 1 92 ? -1.042 1.741 27.642 1.00 91.06 92 GLU A O 1
ATOM 672 N N . ALA A 1 93 ? -1.369 0.171 26.074 1.00 92.62 93 ALA A N 1
ATOM 673 C CA . ALA A 1 93 ? -2.778 0.489 25.869 1.00 92.62 93 ALA A CA 1
ATOM 674 C C . ALA A 1 93 ? -3.622 0.243 27.129 1.00 92.62 93 ALA A C 1
ATOM 676 O O . ALA A 1 93 ? -4.491 1.053 27.451 1.00 92.62 93 ALA A O 1
ATOM 677 N N . ALA A 1 94 ? -3.352 -0.832 27.876 1.00 94.12 94 ALA A N 1
ATOM 678 C CA . ALA A 1 94 ? -4.024 -1.115 29.141 1.00 94.12 94 ALA A CA 1
ATOM 679 C C . ALA A 1 94 ? -3.702 -0.058 30.211 1.00 94.12 94 ALA A C 1
ATOM 681 O O . ALA A 1 94 ? -4.601 0.387 30.926 1.00 94.12 94 ALA A O 1
ATOM 682 N N . ALA A 1 95 ? -2.448 0.395 30.293 1.00 95.62 95 ALA A N 1
ATOM 683 C CA . ALA A 1 95 ? -2.050 1.473 31.196 1.00 95.62 95 ALA A CA 1
ATOM 684 C C . ALA A 1 95 ? -2.758 2.795 30.847 1.00 95.62 95 ALA A C 1
ATOM 686 O O . ALA A 1 95 ? -3.296 3.460 31.734 1.00 95.62 95 ALA A O 1
ATOM 687 N N . LYS A 1 96 ? -2.835 3.135 29.554 1.00 95.75 96 LYS A N 1
ATOM 688 C CA . LYS A 1 96 ? -3.563 4.316 29.061 1.00 95.75 96 LYS A CA 1
ATOM 689 C C . LYS A 1 96 ? -5.062 4.240 29.322 1.00 95.75 96 LYS A C 1
ATOM 691 O O . LYS A 1 96 ? -5.675 5.233 29.702 1.00 95.75 96 LYS A O 1
ATOM 696 N N . LEU A 1 97 ? -5.651 3.058 29.172 1.00 96.81 97 LEU A N 1
ATOM 697 C CA . LEU A 1 97 ? -7.057 2.844 29.486 1.00 96.81 97 LEU A CA 1
ATOM 698 C C . LEU A 1 97 ? -7.333 3.014 30.987 1.00 96.81 97 LEU A C 1
ATOM 700 O O . LEU A 1 97 ? -8.312 3.652 31.357 1.00 96.81 97 LEU A O 1
ATOM 704 N N . LYS A 1 98 ? -6.439 2.525 31.853 1.00 97.38 98 LYS A N 1
ATOM 705 C CA . LYS A 1 98 ? -6.530 2.737 33.306 1.00 97.38 98 LYS A CA 1
ATOM 706 C C . LYS A 1 98 ? -6.417 4.220 33.683 1.00 97.38 98 LYS A C 1
ATOM 708 O O . LYS A 1 98 ? -7.144 4.689 34.555 1.00 97.38 98 LYS A O 1
ATOM 713 N N . GLU A 1 99 ? -5.527 4.963 33.025 1.00 97.31 99 GLU A N 1
ATOM 714 C CA . GLU A 1 99 ? -5.410 6.422 33.171 1.00 97.31 99 GLU A CA 1
ATOM 715 C C . GLU A 1 99 ? -6.717 7.127 32.762 1.00 97.31 99 GLU A C 1
ATOM 717 O O . GLU A 1 99 ? -7.233 7.962 33.505 1.00 97.31 99 GLU A O 1
ATOM 722 N N . ALA A 1 100 ? -7.308 6.723 31.634 1.00 97.44 100 ALA A N 1
ATOM 723 C CA . ALA A 1 100 ? -8.587 7.244 31.160 1.00 97.44 100 ALA A CA 1
ATOM 724 C C . ALA A 1 100 ? -9.736 6.992 32.153 1.00 97.44 100 ALA A C 1
ATOM 726 O O . ALA A 1 100 ? -10.542 7.883 32.419 1.00 97.44 100 ALA A O 1
ATOM 727 N N . GLU A 1 101 ? -9.799 5.795 32.739 1.00 96.12 101 GLU A N 1
ATOM 728 C CA . GLU A 1 101 ? -10.786 5.443 33.765 1.00 96.12 101 GLU A CA 1
ATOM 729 C C . GLU A 1 101 ? -10.615 6.273 35.041 1.00 96.12 101 GLU A C 1
ATOM 731 O O . GLU A 1 101 ? -11.608 6.719 35.618 1.00 96.12 101 GLU A O 1
ATOM 736 N N . ALA A 1 102 ? -9.373 6.537 35.455 1.00 96.38 102 ALA A N 1
ATOM 737 C CA . ALA A 1 102 ? -9.089 7.399 36.598 1.00 96.38 102 ALA A CA 1
ATOM 738 C C . ALA A 1 102 ? -9.539 8.848 36.344 1.00 96.38 102 ALA A C 1
ATOM 740 O O . ALA A 1 102 ? -10.157 9.461 37.217 1.00 96.38 102 ALA A O 1
ATOM 741 N N . TYR A 1 103 ? -9.295 9.390 35.145 1.00 96.94 103 TYR A N 1
ATOM 742 C CA . TYR A 1 103 ? -9.807 10.712 34.769 1.00 96.94 103 TYR A CA 1
ATOM 743 C C . TYR A 1 103 ? -11.334 10.758 34.749 1.00 96.94 103 TYR A C 1
ATOM 745 O O . TYR A 1 103 ? -11.920 11.705 35.273 1.00 96.94 103 TYR A O 1
ATOM 753 N N . PHE A 1 104 ? -11.979 9.716 34.224 1.00 95.50 104 PHE A N 1
ATOM 754 C CA . PHE A 1 104 ? -13.435 9.621 34.196 1.00 95.50 104 PHE A CA 1
ATOM 755 C C . PHE A 1 104 ? -14.024 9.634 35.612 1.00 95.50 104 PHE A C 1
ATOM 757 O O . PHE A 1 104 ? -14.890 10.452 35.907 1.00 95.50 104 PHE A O 1
ATOM 764 N N . GLN A 1 105 ? -13.480 8.818 36.523 1.00 93.19 105 GLN A N 1
ATOM 765 C CA . GLN A 1 105 ? -13.875 8.803 37.938 1.00 93.19 105 GLN A CA 1
ATOM 766 C C . GLN A 1 105 ? -13.610 10.137 38.652 1.00 93.19 105 GLN A C 1
ATOM 768 O O . GLN A 1 105 ? -14.325 10.484 39.587 1.00 93.19 105 GLN A O 1
ATOM 773 N N . GLY A 1 106 ? -12.604 10.894 38.208 1.00 94.38 106 GLY A N 1
ATOM 774 C CA . GLY A 1 106 ? -12.288 12.240 38.688 1.00 94.38 106 GLY A CA 1
ATOM 775 C C . GLY A 1 106 ? -13.111 13.364 38.048 1.00 94.38 106 GLY A C 1
ATOM 776 O O . GLY A 1 106 ? -12.760 14.526 38.236 1.00 94.38 106 GLY A O 1
ATOM 777 N N . ALA A 1 107 ? -14.159 13.042 37.278 1.00 94.44 107 ALA A N 1
ATOM 778 C CA . ALA A 1 107 ? -14.981 13.990 36.520 1.00 94.44 107 ALA A CA 1
ATOM 779 C C . ALA A 1 107 ? -14.197 14.855 35.500 1.00 94.44 107 ALA A C 1
ATOM 781 O O . ALA A 1 107 ? -14.632 15.948 35.133 1.00 94.44 107 ALA A O 1
ATOM 782 N N . ARG A 1 108 ? -13.050 14.356 35.016 1.00 96.00 108 ARG A N 1
ATOM 783 C CA . ARG A 1 108 ? -12.188 14.970 33.989 1.00 96.00 108 ARG A CA 1
ATOM 784 C C . ARG A 1 108 ? -12.444 14.321 32.628 1.00 96.00 108 ARG A C 1
ATOM 786 O O . ARG A 1 108 ? -11.670 13.492 32.152 1.00 96.00 108 ARG A O 1
ATOM 793 N N . TYR A 1 109 ? -13.605 14.618 32.045 1.00 94.94 109 TYR A N 1
ATOM 794 C CA . TYR A 1 109 ? -14.127 13.879 30.887 1.00 94.94 109 TYR A CA 1
ATOM 795 C C . TYR A 1 109 ? -13.316 14.079 29.603 1.00 94.94 109 TYR A C 1
ATOM 797 O O . TYR A 1 109 ? -13.171 13.132 28.829 1.00 94.94 109 TYR A O 1
ATOM 805 N N . ASP A 1 110 ? -12.763 15.270 29.383 1.00 94.81 110 ASP A N 1
ATOM 806 C CA . ASP A 1 110 ? -12.003 15.563 28.166 1.00 94.81 110 ASP A CA 1
ATOM 807 C C . ASP A 1 110 ? -10.661 14.813 28.178 1.00 94.81 110 ASP A C 1
ATOM 809 O O . ASP A 1 110 ? -10.287 14.181 27.189 1.00 94.81 110 ASP A O 1
ATOM 813 N N . GLU A 1 111 ? -9.973 14.785 29.322 1.00 96.69 111 GLU A N 1
ATOM 814 C CA . GLU A 1 111 ? -8.746 14.006 29.507 1.00 96.69 111 GLU A CA 1
ATOM 815 C C . GLU A 1 111 ? -9.012 12.498 29.476 1.00 96.69 111 GLU A C 1
ATOM 817 O O . GLU A 1 111 ? -8.216 11.746 28.911 1.00 96.69 111 GLU A O 1
ATOM 822 N N . ALA A 1 112 ? -10.152 12.049 30.012 1.00 96.88 112 ALA A N 1
ATOM 823 C CA . ALA A 1 112 ? -10.582 10.658 29.901 1.00 96.88 112 ALA A CA 1
ATOM 824 C C . ALA A 1 112 ? -10.770 10.242 28.434 1.00 96.88 112 ALA A C 1
ATOM 826 O O . ALA A 1 112 ? -10.257 9.202 28.020 1.00 96.88 112 ALA A O 1
ATOM 827 N N . ALA A 1 113 ? -11.458 11.062 27.632 1.00 95.69 113 ALA A N 1
ATOM 828 C CA . ALA A 1 113 ? -11.647 10.803 26.207 1.00 95.69 113 ALA A CA 1
ATOM 829 C C . ALA A 1 113 ? -10.306 10.773 25.453 1.00 95.69 113 ALA A C 1
ATOM 831 O O . ALA A 1 113 ? -10.044 9.828 24.713 1.00 95.69 113 ALA A O 1
ATOM 832 N N . GLN A 1 114 ? -9.418 11.743 25.698 1.00 96.19 114 GLN A N 1
ATOM 833 C CA . GLN A 1 114 ? -8.096 11.795 25.060 1.00 96.19 114 GLN A CA 1
ATOM 834 C C . GLN A 1 114 ? -7.223 10.579 25.403 1.00 96.19 114 GLN A C 1
ATOM 836 O O . GLN A 1 114 ? -6.581 10.004 24.520 1.00 96.19 114 GLN A O 1
ATOM 841 N N . ALA A 1 115 ? -7.196 10.165 26.673 1.00 96.50 115 ALA A N 1
ATOM 842 C CA . ALA A 1 115 ? -6.432 8.999 27.108 1.00 96.50 115 ALA A CA 1
ATOM 843 C C . ALA A 1 115 ? -7.006 7.690 26.529 1.00 96.50 115 ALA A C 1
ATOM 845 O O . ALA A 1 115 ? -6.243 6.828 26.084 1.00 96.50 115 ALA A O 1
ATOM 846 N N . ALA A 1 116 ? -8.336 7.565 26.456 1.00 95.75 116 ALA A N 1
ATOM 847 C CA . ALA A 1 116 ? -9.009 6.416 25.853 1.00 95.75 116 ALA A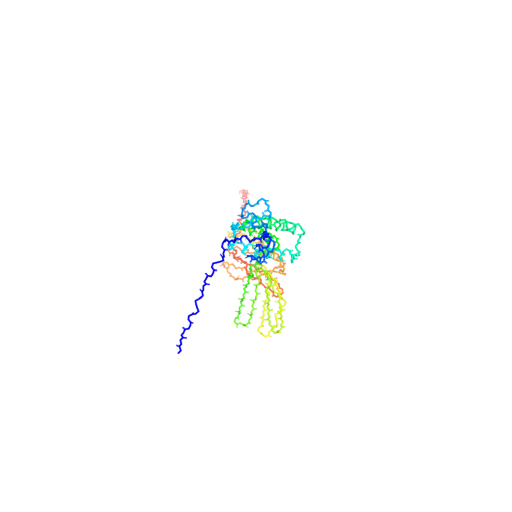 CA 1
ATOM 848 C C . ALA A 1 116 ? -8.775 6.330 24.331 1.00 95.75 116 ALA A C 1
ATOM 850 O O . ALA A 1 116 ? -8.488 5.246 23.820 1.00 95.75 116 ALA A O 1
ATOM 851 N N . ASP A 1 117 ? -8.797 7.458 23.614 1.00 93.56 117 ASP A N 1
ATOM 852 C CA . ASP A 1 117 ? -8.409 7.524 22.197 1.00 93.56 117 ASP A CA 1
ATOM 853 C C . ASP A 1 117 ? -6.943 7.116 21.991 1.00 93.56 117 ASP A C 1
ATOM 855 O O . ASP A 1 117 ? -6.609 6.417 21.030 1.00 93.56 117 ASP A O 1
ATOM 859 N N . GLY A 1 118 ? -6.054 7.529 22.901 1.00 92.75 118 GLY A N 1
ATOM 860 C CA . GLY A 1 118 ? -4.656 7.100 22.916 1.00 92.75 118 GLY A CA 1
ATOM 861 C C . GLY A 1 118 ? -4.519 5.582 23.047 1.00 92.75 118 GLY A C 1
ATOM 862 O O . GLY A 1 118 ? -3.818 4.960 22.247 1.00 92.75 118 GLY A O 1
ATOM 863 N N . ALA A 1 119 ? -5.241 4.977 23.995 1.00 92.81 119 ALA A N 1
ATOM 864 C CA . ALA A 1 119 ? -5.285 3.525 24.171 1.00 92.81 119 ALA A CA 1
ATOM 865 C C . ALA A 1 119 ? -5.802 2.811 22.912 1.00 92.81 119 ALA A C 1
ATOM 867 O O . ALA A 1 119 ? -5.203 1.833 22.466 1.00 92.81 119 ALA A O 1
ATOM 868 N N . TRP A 1 120 ? -6.874 3.325 22.300 1.00 90.25 120 TRP A N 1
ATOM 869 C CA . TRP A 1 120 ? -7.439 2.764 21.072 1.00 90.25 120 TRP A CA 1
ATOM 870 C C . TRP A 1 120 ? -6.435 2.786 19.910 1.00 90.25 120 TRP A C 1
ATOM 872 O O . TRP A 1 120 ? -6.256 1.772 19.239 1.00 90.25 120 TRP A O 1
ATOM 882 N N . LYS A 1 121 ? -5.708 3.892 19.701 1.00 89.75 121 LYS A N 1
ATOM 883 C CA . LYS A 1 121 ? -4.705 4.010 18.622 1.00 89.75 121 LYS A CA 1
ATOM 884 C C . LYS A 1 121 ? -3.559 3.005 18.745 1.00 89.75 121 LYS A C 1
ATOM 886 O O . LYS A 1 121 ? -3.054 2.536 17.728 1.00 89.75 121 LYS A O 1
ATOM 891 N N . LEU A 1 122 ? -3.158 2.663 19.968 1.00 88.69 122 LEU A N 1
ATOM 892 C CA . LEU A 1 122 ? -2.100 1.679 20.217 1.00 88.69 122 LEU A CA 1
ATOM 893 C C . LEU A 1 122 ? -2.503 0.261 19.781 1.00 88.69 122 LEU A C 1
ATOM 895 O O . LEU A 1 122 ? -1.641 -0.526 19.384 1.00 88.69 122 LEU A O 1
ATOM 899 N N . VAL A 1 123 ? -3.803 -0.056 19.820 1.00 87.94 123 VAL A N 1
ATOM 900 C CA . VAL A 1 123 ? -4.330 -1.393 19.494 1.00 87.94 123 VAL A CA 1
ATOM 901 C C . VAL A 1 123 ? -4.996 -1.493 18.124 1.00 87.94 123 VAL A C 1
ATOM 903 O O . VAL A 1 123 ? -4.989 -2.573 17.542 1.00 87.94 123 VAL A O 1
ATOM 906 N N . ALA A 1 124 ? -5.521 -0.394 17.575 1.00 78.31 124 ALA A N 1
ATOM 907 C CA . ALA A 1 124 ? -6.245 -0.374 16.301 1.00 78.31 124 ALA A CA 1
ATOM 908 C C . ALA A 1 124 ? -5.354 -0.619 15.064 1.00 78.31 124 ALA A C 1
ATOM 910 O O . ALA A 1 124 ? -5.870 -0.859 13.974 1.00 78.31 124 ALA A O 1
ATOM 911 N N . GLY A 1 125 ? -4.026 -0.599 15.227 1.00 66.44 125 GLY A N 1
ATOM 912 C CA . GLY A 1 125 ? -3.072 -0.735 14.126 1.00 66.44 125 GLY A CA 1
ATOM 913 C C . GLY A 1 125 ? -3.045 0.495 13.204 1.00 66.44 125 GLY A C 1
ATOM 914 O O . GLY A 1 125 ? -3.833 1.428 13.366 1.00 66.44 125 GLY A O 1
ATOM 915 N N . PRO A 1 126 ? -2.105 0.554 12.244 1.00 61.56 126 PRO A N 1
ATOM 916 C CA . PRO A 1 126 ? -2.104 1.615 11.245 1.00 61.56 126 PRO A CA 1
ATOM 917 C C . PRO A 1 126 ? -3.396 1.552 10.421 1.00 61.56 126 PRO A C 1
ATOM 919 O O . PRO A 1 126 ? -3.847 0.468 10.050 1.00 61.56 126 PRO A O 1
ATOM 922 N N . ALA A 1 127 ? -3.974 2.719 10.117 1.00 60.50 127 ALA A N 1
ATOM 923 C CA . ALA A 1 127 ? -5.143 2.814 9.250 1.00 60.50 127 ALA A CA 1
ATOM 924 C C . ALA A 1 127 ? -4.905 2.028 7.944 1.00 60.50 127 ALA A C 1
ATOM 926 O O . ALA A 1 127 ? -3.790 2.081 7.406 1.00 60.50 127 ALA A O 1
ATOM 927 N N . PRO A 1 128 ? -5.911 1.298 7.423 1.00 62.25 128 PRO A N 1
ATOM 928 C CA . PRO A 1 128 ? -5.753 0.545 6.188 1.00 62.25 128 PRO A CA 1
ATOM 929 C C . PRO A 1 128 ? -5.287 1.490 5.080 1.00 62.25 128 PRO A C 1
ATOM 931 O O . PRO A 1 128 ? -5.945 2.487 4.779 1.00 62.25 128 PRO A O 1
ATOM 934 N N . GLN A 1 129 ? -4.118 1.198 4.504 1.00 67.62 129 GLN A N 1
ATOM 935 C CA . GLN A 1 129 ? -3.576 2.009 3.420 1.00 67.62 129 GLN A CA 1
ATOM 936 C C . GLN A 1 129 ? -4.570 2.014 2.250 1.00 67.62 129 GLN A C 1
ATOM 938 O O . GLN A 1 129 ? -5.082 0.945 1.890 1.00 67.62 129 GLN A O 1
ATOM 943 N N . PRO A 1 130 ? -4.846 3.183 1.644 1.00 82.94 130 PRO A N 1
ATOM 944 C CA . PRO A 1 130 ? -5.734 3.253 0.496 1.00 82.94 130 PRO A CA 1
ATOM 945 C C . PRO A 1 130 ? -5.214 2.341 -0.619 1.00 82.94 130 PRO A C 1
ATOM 947 O O . PRO A 1 130 ? -4.020 2.319 -0.934 1.00 82.94 130 PRO A O 1
ATOM 950 N N . THR A 1 131 ? -6.126 1.562 -1.200 1.00 88.88 131 THR A N 1
ATOM 951 C CA . THR A 1 131 ? -5.791 0.641 -2.289 1.00 88.88 131 THR A CA 1
ATOM 952 C C . THR A 1 131 ? -5.780 1.409 -3.600 1.00 88.88 131 THR A C 1
ATOM 954 O O . THR A 1 131 ? -6.804 1.957 -4.003 1.00 88.88 131 THR A O 1
ATOM 957 N N . ALA A 1 132 ? -4.625 1.462 -4.260 1.00 92.75 132 ALA A N 1
ATOM 958 C CA . ALA A 1 132 ? -4.473 2.108 -5.556 1.00 92.75 132 ALA A CA 1
ATOM 959 C C . ALA A 1 132 ? -4.318 1.042 -6.638 1.00 92.75 132 ALA A C 1
ATOM 961 O O . ALA A 1 132 ? -3.438 0.185 -6.555 1.00 92.75 132 ALA A O 1
ATOM 962 N N . PHE A 1 133 ? -5.142 1.113 -7.677 1.00 94.44 133 PHE A N 1
ATOM 963 C CA . PHE A 1 133 ? -5.085 0.210 -8.821 1.00 94.44 133 PHE A CA 1
ATOM 964 C C . PHE A 1 133 ? -5.527 0.931 -10.092 1.00 94.44 133 PHE A C 1
ATOM 966 O O . PHE A 1 133 ? -6.128 2.001 -10.042 1.00 94.44 133 PHE A O 1
ATOM 973 N N . THR A 1 134 ? -5.198 0.358 -11.243 1.00 93.75 134 THR A N 1
ATOM 974 C CA . THR A 1 134 ? -5.633 0.859 -12.550 1.00 93.75 134 THR A CA 1
ATOM 975 C C . THR A 1 134 ? -6.294 -0.256 -13.332 1.00 93.75 134 THR A C 1
ATOM 977 O O . THR A 1 134 ? -5.783 -1.376 -13.343 1.00 93.75 134 THR A O 1
ATOM 980 N N . VAL A 1 135 ? -7.386 0.075 -14.013 1.00 94.62 135 VAL A N 1
ATOM 981 C CA . VAL A 1 135 ? -8.078 -0.810 -14.949 1.00 94.62 135 VAL A CA 1
ATOM 982 C C . VAL A 1 135 ? -7.969 -0.191 -16.333 1.00 94.62 135 VAL A C 1
ATOM 984 O O . VAL A 1 135 ? -8.278 0.985 -16.502 1.00 94.62 135 VAL A O 1
ATOM 987 N N . ASN A 1 136 ? -7.509 -0.969 -17.304 1.00 92.25 136 ASN A N 1
ATOM 988 C CA . ASN A 1 136 ? -7.440 -0.567 -18.701 1.00 92.25 136 ASN A CA 1
ATOM 989 C C . ASN A 1 136 ? -8.187 -1.587 -19.557 1.00 92.25 136 ASN A C 1
ATOM 991 O O . ASN A 1 136 ? -8.006 -2.787 -19.364 1.00 92.25 136 ASN A O 1
ATOM 995 N N . VAL A 1 137 ? -9.001 -1.125 -20.502 1.00 92.12 137 VAL A N 1
ATOM 996 C CA . VAL A 1 137 ? -9.739 -1.994 -21.424 1.00 92.12 137 VAL A CA 1
ATOM 997 C C . VAL A 1 137 ? -9.334 -1.629 -22.841 1.00 92.12 137 VAL A C 1
ATOM 999 O O . VAL A 1 137 ? -9.401 -0.469 -23.230 1.00 92.12 137 VAL A O 1
ATOM 1002 N N . THR A 1 138 ? -8.877 -2.620 -23.596 1.00 90.62 138 THR A N 1
ATOM 1003 C CA . THR A 1 138 ? -8.477 -2.434 -24.997 1.00 90.62 138 THR A CA 1
ATOM 1004 C C . THR A 1 138 ? -9.666 -2.612 -25.941 1.00 90.62 138 THR A C 1
ATOM 1006 O O . THR A 1 138 ? -10.628 -3.301 -25.603 1.00 90.62 138 THR A O 1
ATOM 1009 N N . ASP A 1 139 ? -9.559 -2.099 -27.170 1.00 84.75 139 ASP A N 1
ATOM 1010 C CA . ASP A 1 139 ? -10.579 -2.258 -28.227 1.00 84.75 139 ASP A CA 1
ATOM 1011 C C . ASP A 1 139 ? -10.865 -3.728 -28.585 1.00 84.75 139 ASP A C 1
ATOM 1013 O O . ASP A 1 139 ? -11.915 -4.063 -29.128 1.00 84.75 139 ASP A O 1
ATOM 1017 N N . LYS A 1 140 ? -9.937 -4.632 -28.247 1.00 83.50 140 LYS A N 1
ATOM 1018 C CA . LYS A 1 140 ? -10.076 -6.087 -28.411 1.00 83.50 140 LYS A CA 1
ATOM 1019 C C . LYS A 1 140 ? -10.836 -6.758 -27.259 1.00 83.50 140 LYS A C 1
ATOM 1021 O O . LYS A 1 140 ? -10.973 -7.976 -27.251 1.00 83.50 140 LYS A O 1
ATOM 1026 N N . GLY A 1 141 ? -11.308 -5.990 -26.276 1.00 86.31 141 GLY A N 1
ATOM 1027 C CA . GLY A 1 141 ? -12.042 -6.496 -25.117 1.00 86.31 141 GLY A CA 1
ATOM 1028 C C . GLY A 1 141 ? -11.168 -7.137 -24.037 1.00 86.31 141 GLY A C 1
ATOM 1029 O O . GLY A 1 141 ? -11.695 -7.860 -23.198 1.00 86.31 141 GLY A O 1
ATOM 1030 N N . ILE A 1 142 ? -9.852 -6.893 -24.043 1.00 90.12 142 ILE A N 1
ATOM 1031 C CA . ILE A 1 142 ? -8.950 -7.352 -22.974 1.00 90.12 142 ILE A CA 1
ATOM 1032 C C . ILE A 1 142 ? -8.975 -6.328 -21.842 1.00 90.12 142 ILE A C 1
ATOM 1034 O O . ILE A 1 142 ? -8.686 -5.152 -22.081 1.00 90.12 142 ILE A O 1
ATOM 1038 N N . THR A 1 143 ? -9.291 -6.775 -20.626 1.00 91.25 143 THR A N 1
ATOM 1039 C CA . THR A 1 143 ? -9.268 -5.967 -19.401 1.00 91.25 143 THR A CA 1
ATOM 1040 C C . THR A 1 143 ? -8.003 -6.257 -18.602 1.00 91.25 143 THR A C 1
ATOM 1042 O O . THR A 1 143 ? -7.826 -7.355 -18.083 1.00 91.25 143 THR A O 1
ATOM 1045 N N . THR A 1 144 ? -7.132 -5.264 -18.455 1.00 91.56 144 THR A N 1
ATOM 1046 C CA . THR A 1 144 ? -5.930 -5.348 -17.621 1.00 91.56 144 THR A CA 1
ATOM 1047 C C . THR A 1 144 ? -6.153 -4.616 -16.307 1.00 91.56 144 THR A C 1
ATOM 1049 O O . THR A 1 144 ? -6.412 -3.413 -16.294 1.00 91.56 144 THR A O 1
ATOM 1052 N N . VAL A 1 145 ? -5.995 -5.327 -15.193 1.00 93.25 145 VAL A N 1
ATOM 1053 C CA . VAL A 1 145 ? -6.019 -4.769 -13.838 1.00 93.25 145 VAL A CA 1
ATOM 1054 C C . VAL A 1 145 ? -4.605 -4.803 -13.275 1.00 93.25 145 VAL A C 1
ATOM 1056 O O . VAL A 1 145 ? -3.975 -5.857 -13.242 1.00 93.25 145 VAL A O 1
ATOM 1059 N N . LYS A 1 146 ? -4.098 -3.655 -12.820 1.00 91.94 146 LYS A N 1
ATOM 1060 C CA . LYS A 1 146 ? -2.784 -3.527 -12.175 1.00 91.94 146 LYS A CA 1
ATOM 1061 C C . LYS A 1 146 ? -2.947 -2.955 -10.776 1.00 91.94 146 LYS A C 1
ATOM 1063 O O . LYS A 1 146 ? -3.427 -1.830 -10.630 1.00 91.94 146 LYS A O 1
ATOM 1068 N N . SER A 1 147 ? -2.519 -3.707 -9.768 1.00 92.50 147 SER A N 1
ATOM 1069 C CA . SER A 1 147 ? -2.519 -3.258 -8.377 1.00 92.50 147 SER A CA 1
ATOM 1070 C C . SER A 1 147 ? -1.212 -2.525 -8.071 1.00 92.50 147 SER A C 1
ATOM 1072 O O . SER A 1 147 ? -0.129 -2.983 -8.435 1.00 92.50 147 SER A O 1
ATOM 1074 N N . ARG A 1 148 ? -1.295 -1.344 -7.452 1.00 89.69 148 ARG A N 1
ATOM 1075 C CA . ARG A 1 148 ? -0.135 -0.484 -7.160 1.00 89.69 148 ARG A CA 1
ATOM 1076 C C . ARG A 1 148 ? 0.242 -0.509 -5.685 1.00 89.69 148 ARG A C 1
ATOM 1078 O O . ARG A 1 148 ? 1.419 -0.643 -5.376 1.00 89.69 148 ARG A O 1
ATOM 1085 N N . SER A 1 149 ? -0.731 -0.368 -4.791 1.00 88.94 149 SER A N 1
ATOM 1086 C CA . SER A 1 149 ? -0.505 -0.306 -3.341 1.00 88.94 149 SER A CA 1
ATOM 1087 C C . SER A 1 149 ? -1.760 -0.687 -2.563 1.00 88.94 149 SER A C 1
ATOM 1089 O O . SER A 1 149 ? -2.860 -0.655 -3.114 1.00 88.94 149 SER A O 1
ATOM 1091 N N . GLY A 1 150 ? -1.601 -0.969 -1.269 1.00 87.25 150 GLY A N 1
ATOM 1092 C CA . GLY A 1 150 ? -2.703 -1.256 -0.351 1.00 87.25 150 GLY A CA 1
ATOM 1093 C C . GLY A 1 150 ? -3.092 -2.733 -0.328 1.00 87.25 150 GLY A C 1
ATOM 1094 O O . GLY A 1 150 ? -2.228 -3.607 -0.332 1.00 87.25 150 GLY A O 1
ATOM 1095 N N . GLN A 1 151 ? -4.391 -3.009 -0.245 1.00 88.00 151 GLN A N 1
ATOM 1096 C CA . GLN A 1 151 ? -4.919 -4.370 -0.155 1.00 88.00 151 GLN A CA 1
ATOM 1097 C C . GLN A 1 151 ? -4.959 -5.049 -1.539 1.00 88.00 151 GLN A C 1
ATOM 1099 O O . GLN A 1 151 ? -5.024 -4.361 -2.561 1.00 88.00 151 GLN A O 1
ATOM 1104 N N . PRO A 1 152 ? -4.947 -6.392 -1.613 1.00 90.00 152 PRO A N 1
ATOM 1105 C CA . PRO A 1 152 ? -5.112 -7.102 -2.879 1.00 90.00 152 PRO A CA 1
ATOM 1106 C C . PRO A 1 152 ? -6.452 -6.784 -3.556 1.00 90.00 152 PRO A C 1
ATOM 1108 O O . PRO A 1 152 ? -7.509 -6.813 -2.922 1.00 90.00 152 PRO A O 1
ATOM 1111 N N . VAL A 1 153 ? -6.418 -6.539 -4.866 1.00 94.00 153 VAL A N 1
ATOM 1112 C CA . VAL A 1 153 ? -7.619 -6.300 -5.680 1.00 94.00 153 VAL A CA 1
ATOM 1113 C C . VAL A 1 153 ? -8.181 -7.639 -6.139 1.00 94.00 153 VAL A C 1
ATOM 1115 O O . VAL A 1 153 ? -7.456 -8.444 -6.715 1.00 94.00 153 VAL A O 1
ATOM 1118 N N . ARG A 1 154 ? -9.468 -7.902 -5.908 1.00 94.88 154 ARG A N 1
ATOM 1119 C CA . ARG A 1 154 ? -10.124 -9.123 -6.401 1.00 94.88 154 ARG A CA 1
ATOM 1120 C C . ARG A 1 154 ? -10.652 -8.892 -7.811 1.00 94.88 154 ARG A C 1
ATOM 1122 O O . ARG A 1 154 ? -11.453 -7.989 -8.024 1.00 94.88 154 ARG A O 1
ATOM 1129 N N . VAL A 1 155 ? -10.204 -9.715 -8.750 1.00 94.62 155 VAL A N 1
ATOM 1130 C CA . VAL A 1 155 ? -10.675 -9.728 -10.137 1.00 94.62 155 VAL A CA 1
ATOM 1131 C C . VAL A 1 155 ? -11.480 -10.998 -10.350 1.00 94.62 155 VAL A C 1
ATOM 1133 O O . VAL A 1 155 ? -10.998 -12.086 -10.042 1.00 94.62 155 VAL A O 1
ATOM 1136 N N . GLU A 1 156 ? -12.702 -10.861 -10.850 1.00 94.06 156 GLU A N 1
ATOM 1137 C CA . GLU A 1 156 ? -13.629 -11.972 -11.055 1.00 94.06 156 GLU A CA 1
ATOM 1138 C C . GLU A 1 156 ? -14.147 -11.978 -12.492 1.00 94.06 156 GLU A C 1
ATOM 1140 O O . GLU A 1 156 ? -14.600 -10.950 -12.993 1.00 94.06 156 GLU A O 1
ATOM 1145 N N . ALA A 1 157 ? -14.056 -13.134 -13.149 1.00 91.94 157 ALA A N 1
ATOM 1146 C CA . ALA A 1 157 ? -14.685 -13.408 -14.438 1.00 91.94 157 ALA A CA 1
ATOM 1147 C C . ALA A 1 157 ? -14.904 -14.920 -14.590 1.00 91.94 157 ALA A C 1
ATOM 1149 O O . ALA A 1 157 ? -14.146 -15.710 -14.023 1.00 91.94 157 ALA A O 1
ATOM 1150 N N . GLU A 1 158 ? -15.945 -15.318 -15.328 1.00 93.81 158 GLU A N 1
ATOM 1151 C CA . GLU A 1 158 ? -16.308 -16.730 -15.561 1.00 93.81 158 GLU A CA 1
ATOM 1152 C C . GLU A 1 158 ? -16.381 -17.568 -14.262 1.00 93.81 158 GLU A C 1
ATOM 1154 O O . GLU A 1 158 ? -15.932 -18.712 -14.206 1.00 93.81 158 GLU A O 1
ATOM 1159 N N . GLY A 1 159 ? -16.894 -16.972 -13.175 1.00 90.12 159 GLY A N 1
ATOM 1160 C CA . GLY A 1 159 ? -17.032 -17.622 -11.863 1.00 90.12 159 GLY A CA 1
ATOM 1161 C C . GLY A 1 159 ? -15.718 -17.867 -11.108 1.00 90.12 159 GLY A C 1
ATOM 1162 O O . GLY A 1 159 ? -15.721 -18.517 -10.063 1.00 90.12 159 GLY A O 1
ATOM 1163 N N . VAL A 1 160 ? -14.588 -17.358 -11.607 1.00 93.88 160 VAL A N 1
ATOM 1164 C CA . VAL A 1 160 ? -13.270 -17.503 -10.982 1.00 93.88 160 VAL A CA 1
ATOM 1165 C C . VAL A 1 160 ? -12.803 -16.158 -10.436 1.00 93.88 160 VAL A C 1
ATOM 1167 O O . VAL A 1 160 ? -12.625 -15.195 -11.179 1.00 93.88 160 VAL A O 1
ATOM 1170 N N . THR A 1 161 ? -12.526 -16.111 -9.132 1.00 94.81 161 THR A N 1
ATOM 1171 C CA . THR A 1 161 ? -11.920 -14.949 -8.468 1.00 94.81 161 THR A CA 1
ATOM 1172 C C . THR A 1 161 ? -10.407 -15.133 -8.313 1.00 94.81 161 THR A C 1
ATOM 1174 O O . THR A 1 161 ? -9.919 -16.154 -7.806 1.00 94.81 161 THR A O 1
ATOM 1177 N N . ARG A 1 162 ? -9.636 -14.110 -8.687 1.00 94.38 162 ARG A N 1
ATOM 1178 C CA . ARG A 1 162 ? -8.187 -14.024 -8.471 1.00 94.38 162 ARG A CA 1
ATOM 1179 C C . ARG A 1 162 ? -7.810 -12.759 -7.694 1.00 94.38 162 ARG A C 1
ATOM 1181 O O . ARG A 1 162 ? -8.184 -11.664 -8.109 1.00 94.38 162 ARG A O 1
ATOM 1188 N N . PRO A 1 163 ? -7.080 -12.884 -6.570 1.00 94.81 163 PRO A N 1
ATOM 1189 C CA . PRO A 1 163 ? -6.506 -11.733 -5.884 1.00 94.81 163 PRO A CA 1
ATOM 1190 C C . PRO A 1 163 ? -5.253 -11.249 -6.622 1.00 94.81 163 PRO A C 1
ATOM 1192 O O . PRO A 1 163 ? -4.390 -12.055 -6.943 1.00 94.81 163 PRO A O 1
ATOM 1195 N N . VAL A 1 164 ? -5.152 -9.944 -6.855 1.00 93.81 164 VAL A N 1
ATOM 1196 C CA . VAL A 1 164 ? -4.014 -9.258 -7.481 1.00 93.81 164 VAL A CA 1
ATOM 1197 C C . VAL A 1 164 ? -3.340 -8.402 -6.413 1.00 93.81 164 VAL A C 1
ATOM 1199 O O . VAL A 1 164 ? -3.881 -7.376 -5.982 1.00 93.81 164 VAL A O 1
ATOM 1202 N N . HIS A 1 165 ? -2.177 -8.841 -5.946 1.00 92.50 165 HIS A N 1
ATOM 1203 C CA . HIS A 1 165 ? -1.417 -8.183 -4.887 1.00 92.50 165 HIS A CA 1
ATOM 1204 C C . HIS A 1 165 ? -0.735 -6.914 -5.407 1.00 92.50 165 HIS A C 1
ATOM 1206 O O . HIS A 1 165 ? -0.537 -6.767 -6.615 1.00 92.50 165 HIS A O 1
ATOM 1212 N N . PRO A 1 166 ? -0.368 -5.971 -4.521 1.00 91.19 166 PRO A N 1
ATOM 1213 C CA . PRO A 1 166 ? 0.410 -4.800 -4.911 1.00 91.19 166 PRO A CA 1
ATOM 1214 C C . PRO A 1 166 ? 1.640 -5.167 -5.748 1.00 91.19 166 PRO A C 1
ATOM 1216 O O . PRO A 1 166 ? 2.429 -6.023 -5.362 1.00 91.19 166 PRO A O 1
ATOM 1219 N N . GLY A 1 167 ? 1.795 -4.510 -6.896 1.00 87.81 167 GLY A N 1
ATOM 1220 C CA . GLY A 1 167 ? 2.859 -4.792 -7.859 1.00 87.81 167 GLY A CA 1
ATOM 1221 C C . GLY A 1 167 ? 2.478 -5.815 -8.930 1.00 87.81 167 GLY A C 1
ATOM 1222 O O . GLY A 1 167 ? 3.123 -5.837 -9.973 1.00 87.81 167 GLY A O 1
ATOM 1223 N N . GLU A 1 168 ? 1.416 -6.599 -8.742 1.00 91.94 168 GLU A N 1
ATOM 1224 C CA . GLU A 1 168 ? 0.944 -7.571 -9.727 1.00 91.94 168 GLU A CA 1
ATOM 1225 C C . GLU A 1 168 ? -0.027 -6.952 -10.741 1.00 91.94 168 GLU A C 1
ATOM 1227 O O . GLU A 1 168 ? -0.646 -5.896 -10.547 1.00 91.94 168 GLU A O 1
ATOM 1232 N N . SER A 1 169 ? -0.184 -7.661 -11.853 1.00 91.56 169 SER A N 1
ATOM 1233 C CA . SER A 1 169 ? -1.171 -7.371 -12.881 1.00 91.56 169 SER A CA 1
ATOM 1234 C C . SER A 1 169 ? -1.809 -8.648 -13.412 1.00 91.56 169 SER A C 1
ATOM 1236 O O . SER A 1 169 ? -1.186 -9.709 -13.425 1.00 91.56 169 SER A O 1
ATOM 1238 N N . VAL A 1 170 ? -3.051 -8.537 -13.869 1.00 93.19 170 VAL A N 1
ATOM 1239 C CA . VAL A 1 170 ? -3.776 -9.605 -14.559 1.00 93.19 170 VAL A CA 1
ATOM 1240 C C . VAL A 1 170 ? -4.452 -9.025 -15.796 1.00 93.19 170 VAL A C 1
ATOM 1242 O O . VAL A 1 170 ? -5.015 -7.932 -15.735 1.00 93.19 170 VAL A O 1
ATOM 1245 N N . SER A 1 171 ? -4.384 -9.745 -16.913 1.00 91.81 171 SER A N 1
ATOM 1246 C CA . SER A 1 171 ? -5.088 -9.409 -18.153 1.00 91.81 171 SER A CA 1
ATOM 1247 C C . SER A 1 171 ? -6.121 -10.487 -18.431 1.00 91.81 171 SER A C 1
ATOM 1249 O O . SER A 1 171 ? -5.765 -11.653 -18.570 1.00 91.81 171 SER A O 1
ATOM 1251 N N . VAL A 1 172 ? -7.389 -10.096 -18.471 1.00 93.19 172 VAL A N 1
ATOM 1252 C CA . VAL A 1 172 ? -8.535 -10.983 -18.663 1.00 93.19 172 VAL A CA 1
ATOM 1253 C C . VAL A 1 172 ? -9.079 -10.766 -20.066 1.00 93.19 172 VAL A C 1
ATOM 1255 O O . VAL A 1 172 ? -9.438 -9.644 -20.433 1.00 93.19 172 VAL A O 1
ATOM 1258 N N . GLU A 1 173 ? -9.112 -11.829 -20.861 1.00 92.81 173 GLU A N 1
ATOM 1259 C CA . GLU A 1 173 ? -9.763 -11.818 -22.168 1.00 92.81 173 GLU A CA 1
ATOM 1260 C C . GLU A 1 173 ? -11.276 -11.993 -22.003 1.00 92.81 173 GLU A C 1
ATOM 1262 O O . GLU A 1 173 ? -11.746 -12.679 -21.094 1.00 92.81 173 GLU A O 1
ATOM 1267 N N . LYS A 1 174 ? -12.060 -1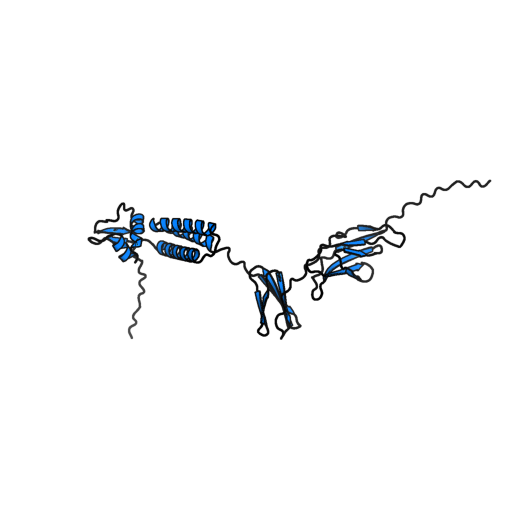1.376 -22.891 1.00 91.12 174 LYS A N 1
ATOM 1268 C CA . LYS A 1 174 ? -13.521 -11.489 -22.860 1.00 91.12 174 LYS A CA 1
ATOM 1269 C C . LYS A 1 174 ? -13.953 -12.959 -22.955 1.00 91.12 174 LYS A C 1
ATOM 1271 O O . LYS A 1 174 ? -13.614 -13.637 -23.920 1.00 91.12 174 LYS A O 1
ATOM 1276 N N . GLY A 1 175 ? -14.756 -13.411 -21.992 1.00 90.50 175 GLY A N 1
ATOM 1277 C CA . GLY A 1 175 ? -15.269 -14.783 -21.944 1.00 90.50 175 GLY A CA 1
ATOM 1278 C C . GLY A 1 175 ? -14.272 -15.817 -21.412 1.00 90.50 175 GLY A C 1
ATOM 1279 O O . GLY A 1 175 ? -14.514 -17.012 -21.559 1.00 90.50 175 GLY A O 1
ATOM 1280 N N . GLN A 1 176 ? -13.144 -15.388 -20.836 1.00 92.62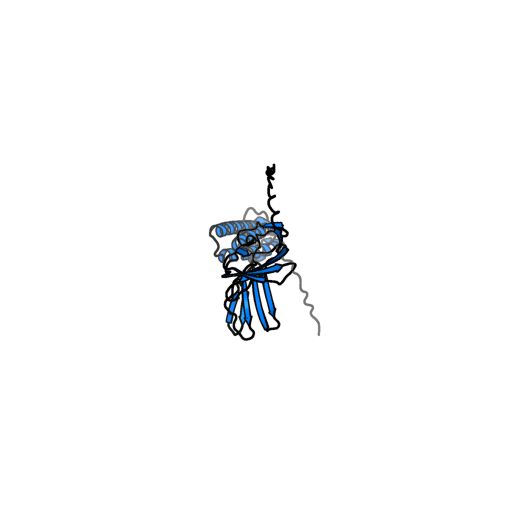 176 GLN A N 1
ATOM 1281 C CA . GLN A 1 176 ? -12.179 -16.276 -20.188 1.00 92.62 176 GLN A CA 1
ATOM 1282 C C . GLN A 1 176 ? -12.046 -15.960 -18.691 1.00 92.62 176 GLN A C 1
ATOM 1284 O O . GLN A 1 176 ? -12.157 -14.797 -18.290 1.00 92.62 176 GLN A O 1
ATOM 1289 N N . PRO A 1 177 ? -11.771 -16.973 -17.847 1.00 93.88 177 PRO A N 1
ATOM 1290 C CA . PRO A 1 177 ? -11.458 -16.745 -16.443 1.00 93.88 177 PRO A CA 1
ATOM 1291 C C . PRO A 1 177 ? -10.148 -15.952 -16.300 1.00 93.88 177 PRO A C 1
ATOM 1293 O O . PRO A 1 177 ? -9.262 -16.055 -17.155 1.00 93.88 177 PRO A O 1
ATOM 1296 N N . PRO A 1 178 ? -9.970 -15.182 -15.211 1.00 93.38 178 PRO A N 1
ATOM 1297 C CA . PRO A 1 178 ? -8.742 -14.440 -14.990 1.00 93.38 178 PRO A CA 1
ATOM 1298 C C . PRO A 1 178 ? -7.556 -15.407 -14.839 1.00 93.38 178 PRO A C 1
ATOM 1300 O O . PRO A 1 178 ? -7.596 -16.298 -13.980 1.00 93.38 178 PRO A O 1
ATOM 1303 N N . PRO A 1 179 ? -6.478 -15.239 -15.628 1.00 91.62 179 PRO A N 1
ATOM 1304 C CA . PRO A 1 179 ? -5.280 -16.051 -15.469 1.00 91.62 179 PRO A CA 1
ATOM 1305 C C . PRO A 1 179 ? -4.574 -15.738 -14.136 1.00 91.62 179 PRO A C 1
ATOM 1307 O O . PRO A 1 179 ? -4.901 -14.754 -13.463 1.00 91.62 179 PRO A O 1
ATOM 1310 N N . PRO A 1 180 ? -3.574 -16.545 -13.731 1.00 90.94 180 PRO A N 1
ATOM 1311 C CA . PRO A 1 180 ? -2.734 -16.221 -12.583 1.00 90.94 180 PRO A CA 1
ATOM 1312 C C . PRO A 1 180 ? -2.123 -14.811 -12.718 1.00 90.94 180 PRO A C 1
ATOM 1314 O O . PRO A 1 180 ? -1.559 -14.512 -13.779 1.00 90.94 180 PRO A O 1
ATOM 1317 N N . PRO A 1 181 ? -2.219 -13.956 -11.679 1.00 90.69 181 PRO A N 1
ATOM 1318 C CA . PRO A 1 181 ? -1.557 -12.656 -11.656 1.00 90.69 181 PRO A CA 1
ATOM 1319 C C . PRO A 1 181 ? -0.050 -12.792 -11.868 1.00 90.69 181 PRO A C 1
ATOM 1321 O O . PRO A 1 181 ? 0.560 -13.796 -11.499 1.00 90.69 181 PRO A O 1
ATOM 1324 N N . ARG A 1 182 ? 0.553 -11.772 -12.478 1.00 86.88 182 ARG A N 1
ATOM 1325 C CA . ARG A 1 182 ? 1.985 -11.736 -12.782 1.00 86.88 182 ARG A CA 1
ATOM 1326 C C . ARG A 1 182 ? 2.584 -10.395 -12.403 1.00 86.88 182 ARG A C 1
ATOM 1328 O O . ARG A 1 182 ? 1.944 -9.353 -12.576 1.00 86.88 182 ARG A O 1
ATOM 1335 N N . THR A 1 183 ? 3.840 -10.414 -11.979 1.00 86.81 183 THR A N 1
ATOM 1336 C CA . THR A 1 183 ? 4.643 -9.202 -11.816 1.00 86.81 183 THR A CA 1
ATOM 1337 C C . THR A 1 183 ? 5.043 -8.688 -13.202 1.00 86.81 183 THR A C 1
ATOM 1339 O O . THR A 1 183 ? 5.730 -9.400 -13.938 1.00 86.81 183 THR A O 1
ATOM 1342 N N . PRO A 1 184 ? 4.601 -7.487 -13.614 1.00 83.62 184 PRO A N 1
ATOM 1343 C CA . PRO A 1 184 ? 5.012 -6.912 -14.881 1.00 83.62 184 PRO A CA 1
ATOM 1344 C C . PRO A 1 184 ? 6.511 -6.605 -14.844 1.00 83.62 184 PRO A C 1
ATOM 1346 O O . PRO A 1 184 ? 7.035 -6.139 -13.831 1.00 83.62 184 PRO A O 1
ATOM 1349 N N . LEU A 1 185 ? 7.191 -6.831 -15.967 1.00 90.31 185 LEU A N 1
ATOM 1350 C CA . LEU A 1 185 ? 8.613 -6.529 -16.094 1.00 90.31 185 LEU A CA 1
ATOM 1351 C C . LEU A 1 185 ? 8.872 -5.034 -15.872 1.00 90.31 185 LEU A C 1
ATOM 1353 O O . LEU A 1 185 ? 8.171 -4.174 -16.415 1.00 90.31 185 LEU A O 1
ATOM 1357 N N . GLY A 1 186 ? 9.904 -4.730 -15.087 1.00 89.94 186 GLY A N 1
ATOM 1358 C CA . GLY A 1 186 ? 10.387 -3.366 -14.903 1.00 89.94 186 GLY A CA 1
ATOM 1359 C C . GLY A 1 186 ? 10.933 -2.767 -16.203 1.00 89.94 186 GLY A C 1
ATOM 1360 O O . GLY A 1 186 ? 11.365 -3.480 -17.106 1.00 89.94 186 GLY A O 1
ATOM 1361 N N . VAL A 1 187 ? 10.934 -1.437 -16.297 1.00 94.38 187 VAL A N 1
ATOM 1362 C CA . VAL A 1 187 ? 11.552 -0.729 -17.427 1.00 94.38 187 VAL A CA 1
ATOM 1363 C C . VAL A 1 187 ? 13.073 -0.722 -17.232 1.00 94.38 187 VAL A C 1
ATOM 1365 O O . VAL A 1 187 ? 13.532 -0.234 -16.192 1.00 94.38 187 VAL A O 1
ATOM 1368 N N . PRO A 1 188 ? 13.875 -1.230 -18.188 1.00 96.19 188 PRO A N 1
ATOM 1369 C CA . PRO A 1 188 ? 15.326 -1.185 -18.065 1.00 96.19 188 PRO A CA 1
ATOM 1370 C C . PRO A 1 188 ? 15.846 0.256 -18.005 1.00 96.19 188 PRO A C 1
ATOM 1372 O O . PRO A 1 188 ? 15.289 1.167 -18.619 1.00 96.19 188 PRO A O 1
ATOM 1375 N N . GLN A 1 189 ? 16.954 0.461 -17.291 1.00 96.50 189 GLN A N 1
ATOM 1376 C CA . GLN A 1 189 ? 17.606 1.770 -17.173 1.00 96.50 189 GLN A CA 1
ATOM 1377 C C . GLN A 1 189 ? 18.964 1.739 -17.884 1.00 96.50 189 GLN A C 1
ATOM 1379 O O . GLN A 1 189 ? 19.888 1.121 -17.347 1.00 96.50 189 GLN A O 1
ATOM 1384 N N . PRO A 1 190 ? 19.105 2.377 -19.060 1.00 96.06 190 PRO A N 1
ATOM 1385 C CA . PRO A 1 190 ? 20.380 2.529 -19.748 1.00 96.06 190 PRO A CA 1
ATOM 1386 C C . PRO A 1 190 ? 21.434 3.168 -18.846 1.00 96.06 190 PRO A C 1
ATOM 1388 O O . PRO A 1 190 ? 21.164 4.159 -18.169 1.00 96.06 190 PRO A O 1
ATOM 1391 N N . THR A 1 191 ? 22.635 2.601 -18.838 1.00 95.19 191 THR A N 1
ATOM 1392 C CA . THR A 1 191 ? 23.778 3.097 -18.058 1.00 95.19 191 THR A CA 1
ATOM 1393 C C . THR A 1 191 ? 24.953 3.492 -18.943 1.00 95.19 191 THR A C 1
ATOM 1395 O O . THR A 1 191 ? 25.714 4.383 -18.573 1.00 95.19 191 THR A O 1
ATOM 1398 N N . SER A 1 192 ? 25.104 2.866 -20.112 1.00 92.88 192 SER A N 1
ATOM 1399 C CA . SER A 1 192 ? 26.161 3.186 -21.070 1.00 92.88 192 SER A CA 1
ATOM 1400 C C . SER A 1 192 ? 25.723 2.861 -22.499 1.00 92.88 192 SER A C 1
ATOM 1402 O O . SER A 1 192 ? 25.095 1.821 -22.698 1.00 92.88 192 SER A O 1
ATOM 1404 N N . PRO A 1 193 ? 26.076 3.673 -23.506 1.00 92.25 193 PRO A N 1
ATOM 1405 C CA . PRO A 1 193 ? 26.692 4.995 -23.401 1.00 92.25 193 PRO A CA 1
ATOM 1406 C C . PRO A 1 193 ? 25.777 5.997 -22.689 1.00 92.25 193 PRO A C 1
ATOM 1408 O O . PRO A 1 193 ? 24.554 5.884 -22.768 1.00 92.25 193 PRO A O 1
ATOM 1411 N N . ALA A 1 194 ? 26.365 6.973 -21.994 1.00 89.06 194 ALA A N 1
ATOM 1412 C CA . ALA A 1 194 ? 25.595 8.066 -21.404 1.00 89.06 194 ALA A CA 1
ATOM 1413 C C . ALA A 1 194 ? 24.935 8.922 -22.500 1.00 89.06 194 ALA A C 1
ATOM 1415 O O . ALA A 1 194 ? 25.462 9.038 -23.610 1.00 89.06 194 ALA A O 1
ATOM 1416 N N . ASN A 1 195 ? 23.805 9.557 -22.180 1.00 90.94 195 ASN A N 1
ATOM 1417 C CA . ASN A 1 195 ? 23.091 10.391 -23.140 1.00 90.94 195 ASN A CA 1
ATOM 1418 C C . ASN A 1 195 ? 23.990 11.509 -23.688 1.00 90.94 195 ASN A C 1
ATOM 1420 O O . ASN A 1 195 ? 24.627 12.236 -22.926 1.00 90.94 195 ASN A O 1
ATOM 1424 N N . ARG A 1 196 ? 23.974 11.683 -25.009 1.00 89.75 196 ARG A N 1
ATOM 1425 C CA . ARG A 1 196 ? 24.765 12.650 -25.784 1.00 89.75 196 ARG A CA 1
ATOM 1426 C C . ARG A 1 196 ? 26.282 12.479 -25.648 1.00 89.75 196 ARG A C 1
ATOM 1428 O O . ARG A 1 196 ? 27.026 13.406 -25.954 1.00 89.75 196 ARG A O 1
ATOM 1435 N N . LEU A 1 197 ? 26.752 11.310 -25.213 1.00 90.06 197 LEU A N 1
ATOM 1436 C CA . LEU A 1 197 ? 28.181 11.023 -25.146 1.00 90.06 197 LEU A CA 1
ATOM 1437 C C . LEU A 1 197 ? 28.776 10.922 -26.554 1.00 90.06 197 LEU A C 1
ATOM 1439 O O . LEU A 1 197 ? 28.210 10.268 -27.429 1.00 90.06 197 LEU A O 1
ATOM 1443 N N . LYS A 1 198 ? 29.953 11.518 -26.748 1.00 90.06 198 LYS A N 1
ATOM 1444 C CA . LYS A 1 198 ? 30.784 11.310 -27.933 1.00 90.06 198 LYS A CA 1
ATOM 1445 C C . LYS A 1 198 ? 31.852 10.265 -27.626 1.00 90.06 198 LYS A C 1
ATOM 1447 O O . LYS A 1 198 ? 32.719 10.482 -26.783 1.00 90.06 198 LYS A O 1
ATOM 1452 N N . LEU A 1 199 ? 31.764 9.125 -28.295 1.00 85.56 199 LEU A N 1
ATOM 1453 C CA . LEU A 1 199 ? 32.665 7.990 -28.161 1.00 85.56 199 LEU A CA 1
ATOM 1454 C C . LEU A 1 199 ? 33.680 7.995 -29.295 1.00 85.56 199 LEU A C 1
ATOM 1456 O O . LEU A 1 199 ? 33.309 7.915 -30.462 1.00 85.56 199 LEU A O 1
ATOM 1460 N N . THR A 1 200 ? 34.960 8.010 -28.948 1.00 82.88 200 THR A N 1
ATOM 1461 C CA . THR A 1 200 ? 36.035 7.806 -29.918 1.00 82.88 200 THR A CA 1
ATOM 1462 C C . THR A 1 200 ? 36.382 6.323 -29.969 1.00 82.88 200 THR A C 1
ATOM 1464 O O . THR A 1 200 ? 36.945 5.788 -29.013 1.00 82.88 200 THR A O 1
ATOM 1467 N N . VAL A 1 201 ? 36.055 5.646 -31.070 1.00 80.00 201 VAL A N 1
ATOM 1468 C CA . VAL A 1 201 ? 36.407 4.233 -31.276 1.00 80.00 201 VAL A CA 1
ATOM 1469 C C . VAL A 1 201 ? 37.706 4.122 -32.066 1.00 80.00 201 VAL A C 1
ATOM 1471 O O . VAL A 1 201 ? 37.883 4.746 -33.113 1.00 80.00 201 VAL A O 1
ATOM 1474 N N . GLN A 1 202 ? 38.644 3.324 -31.553 1.00 71.38 202 GLN A N 1
ATOM 1475 C CA . GLN A 1 202 ? 39.871 3.016 -32.279 1.00 71.38 202 GLN A CA 1
ATOM 1476 C C . GLN A 1 202 ? 39.594 1.964 -33.364 1.00 71.38 202 GLN A C 1
ATOM 1478 O O . GLN A 1 202 ? 38.828 1.018 -33.117 1.00 71.38 202 GLN A O 1
ATOM 1483 N N . PRO A 1 203 ? 40.229 2.087 -34.541 1.00 64.75 203 PRO A N 1
ATOM 1484 C CA . PRO A 1 203 ? 40.205 1.033 -35.543 1.00 64.75 203 PRO A CA 1
ATOM 1485 C C . PRO A 1 203 ? 40.954 -0.195 -35.004 1.00 64.75 203 PRO A C 1
ATOM 1487 O O . PRO A 1 203 ? 42.145 -0.126 -34.697 1.00 64.75 203 PRO A O 1
ATOM 1490 N N . ALA A 1 204 ? 40.256 -1.322 -34.867 1.00 60.09 204 ALA A N 1
ATOM 1491 C CA . ALA A 1 204 ? 40.863 -2.612 -34.559 1.00 60.09 204 ALA A CA 1
ATOM 1492 C C . ALA A 1 204 ? 41.240 -3.338 -35.864 1.00 60.09 204 ALA A C 1
ATOM 1494 O O . ALA A 1 204 ? 40.702 -3.036 -36.934 1.00 60.09 204 ALA A O 1
ATOM 1495 N N . LYS A 1 205 ? 42.150 -4.324 -35.797 1.00 54.69 205 LYS A N 1
ATOM 1496 C CA . LYS A 1 205 ? 42.423 -5.241 -36.922 1.00 54.69 205 LYS A CA 1
ATOM 1497 C C . LYS A 1 205 ? 41.143 -6.041 -37.224 1.00 54.69 205 LYS A C 1
ATOM 1499 O O . LYS A 1 205 ? 40.921 -7.079 -36.613 1.00 54.69 205 LYS A O 1
ATOM 1504 N N . GLY A 1 206 ? 40.287 -5.519 -38.106 1.00 58.94 206 GLY A N 1
ATOM 1505 C CA . GLY A 1 206 ? 38.983 -6.101 -38.453 1.00 58.94 206 GLY A CA 1
ATOM 1506 C C . GLY A 1 206 ? 37.784 -5.137 -38.455 1.00 58.94 206 GLY A C 1
ATOM 1507 O O . GLY A 1 206 ? 36.680 -5.590 -38.741 1.00 58.94 206 GLY A O 1
ATOM 1508 N N . GLY A 1 207 ? 37.963 -3.840 -38.160 1.00 63.81 207 GLY A N 1
ATOM 1509 C CA . GLY A 1 207 ? 36.890 -2.828 -38.196 1.00 63.81 207 GLY A CA 1
ATOM 1510 C C . GLY A 1 207 ? 36.834 -1.939 -36.942 1.00 63.81 207 GLY A C 1
ATOM 1511 O O . GLY A 1 207 ? 37.720 -2.030 -36.087 1.00 63.81 207 GLY A O 1
ATOM 1512 N N . PRO A 1 208 ? 35.826 -1.054 -36.809 1.00 67.81 208 PRO A N 1
ATOM 1513 C CA . PRO A 1 208 ? 35.655 -0.232 -35.611 1.00 67.81 208 PRO A CA 1
ATOM 1514 C C . PRO A 1 208 ? 35.428 -1.103 -34.365 1.00 67.81 208 PRO A C 1
ATOM 1516 O O . PRO A 1 208 ? 34.702 -2.101 -34.413 1.00 67.81 208 PRO A O 1
ATOM 1519 N N . SER A 1 209 ? 36.050 -0.723 -33.241 1.00 73.56 209 SER A N 1
ATOM 1520 C CA . SER A 1 209 ? 35.881 -1.424 -31.960 1.00 73.56 209 SER A CA 1
ATOM 1521 C C . SER A 1 209 ? 34.403 -1.461 -31.537 1.00 73.56 209 SER A C 1
ATOM 1523 O O . SER A 1 209 ? 33.710 -0.449 -31.676 1.00 73.56 209 SER A O 1
ATOM 1525 N N . PRO A 1 210 ? 33.895 -2.593 -31.012 1.00 85.44 210 PRO A N 1
ATOM 1526 C CA . PRO A 1 210 ? 32.490 -2.712 -30.652 1.00 85.44 210 PRO A CA 1
ATOM 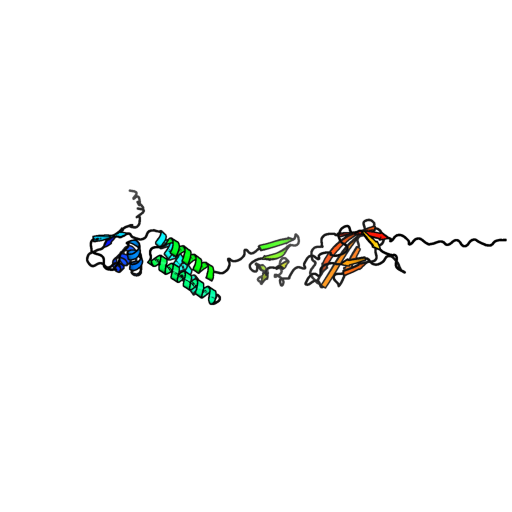1527 C C . PRO A 1 210 ? 32.133 -1.770 -29.499 1.00 85.44 210 PRO A C 1
ATOM 1529 O O . PRO A 1 210 ? 32.809 -1.732 -28.469 1.00 85.44 210 PRO A O 1
ATOM 1532 N N . VAL A 1 211 ? 31.028 -1.047 -29.652 1.00 90.50 211 VAL A N 1
ATOM 1533 C CA . VAL A 1 211 ? 30.433 -0.232 -28.593 1.00 90.50 211 VAL A CA 1
ATOM 1534 C C . VAL A 1 211 ? 29.631 -1.149 -27.675 1.00 90.50 211 VAL A C 1
ATOM 1536 O O . VAL A 1 211 ? 28.858 -1.986 -28.141 1.00 90.50 211 VAL A O 1
ATOM 1539 N N . THR A 1 212 ? 29.820 -1.009 -26.364 1.00 94.19 212 THR A N 1
ATOM 1540 C CA . THR A 1 212 ? 29.037 -1.752 -25.369 1.00 94.19 212 THR A CA 1
ATOM 1541 C C . THR A 1 212 ? 27.849 -0.907 -24.929 1.00 94.19 212 THR A C 1
ATOM 1543 O O . THR A 1 212 ? 28.030 0.129 -24.292 1.00 94.19 212 THR A O 1
ATOM 1546 N N . LEU A 1 213 ? 26.647 -1.366 -25.265 1.00 96.12 213 LEU A N 1
ATOM 1547 C CA . LEU A 1 213 ? 25.393 -0.874 -24.708 1.00 96.12 213 LEU A CA 1
ATOM 1548 C C . LEU A 1 213 ? 25.135 -1.634 -23.405 1.00 96.12 213 LEU A C 1
ATOM 1550 O O . LEU A 1 213 ? 25.209 -2.860 -23.403 1.00 96.12 213 LEU A O 1
ATOM 1554 N N . ALA A 1 214 ? 24.864 -0.941 -22.307 1.00 96.94 214 ALA A N 1
ATOM 1555 C CA . ALA A 1 214 ? 24.636 -1.545 -20.998 1.00 96.94 214 ALA A CA 1
ATOM 1556 C C . ALA A 1 214 ? 23.478 -0.866 -20.267 1.00 96.94 214 ALA A C 1
ATOM 1558 O O . ALA A 1 214 ? 23.224 0.331 -20.437 1.00 96.94 214 ALA A O 1
ATOM 1559 N N . TRP A 1 215 ? 22.776 -1.644 -19.449 1.00 97.81 215 TRP A N 1
ATOM 1560 C CA . TRP A 1 215 ? 21.633 -1.197 -18.659 1.00 97.81 215 TRP A CA 1
ATOM 1561 C C . TRP A 1 215 ? 21.544 -1.959 -17.333 1.00 97.81 215 TRP A C 1
ATOM 1563 O O . TRP A 1 215 ? 22.202 -2.982 -17.119 1.00 97.81 215 TRP A O 1
ATOM 1573 N N . LYS A 1 216 ? 20.725 -1.456 -16.407 1.00 96.94 216 LYS A N 1
ATOM 1574 C CA . LYS A 1 216 ? 20.394 -2.185 -15.177 1.00 96.94 216 LYS A CA 1
ATOM 1575 C C . LYS A 1 216 ? 19.550 -3.414 -15.502 1.00 96.94 216 LYS A C 1
ATOM 1577 O O . LYS A 1 216 ? 18.581 -3.307 -16.253 1.00 96.94 216 LYS A O 1
ATOM 1582 N N . ALA A 1 217 ? 19.912 -4.551 -14.914 1.00 94.94 217 ALA A N 1
ATOM 1583 C CA . ALA A 1 217 ? 19.139 -5.778 -15.039 1.00 94.94 217 ALA A CA 1
ATOM 1584 C C . ALA A 1 217 ? 17.727 -5.599 -14.456 1.00 94.94 217 ALA A C 1
ATOM 1586 O O . ALA A 1 217 ? 17.546 -4.925 -13.441 1.00 94.94 217 ALA A O 1
ATOM 1587 N N . VAL A 1 218 ? 16.743 -6.201 -15.116 1.00 95.25 218 VAL A N 1
ATOM 1588 C CA . VAL A 1 218 ? 15.342 -6.226 -14.701 1.00 95.25 218 VAL A CA 1
ATOM 1589 C C . VAL A 1 218 ? 15.031 -7.606 -14.136 1.00 95.25 218 VAL A C 1
ATOM 1591 O O . VAL A 1 218 ? 15.291 -8.620 -14.781 1.00 95.25 218 VAL A O 1
ATOM 1594 N N . GLU A 1 219 ? 14.479 -7.646 -12.928 1.00 90.38 219 GLU A N 1
ATOM 1595 C CA . GLU A 1 219 ? 14.033 -8.888 -12.299 1.00 90.38 219 GLU A CA 1
ATOM 1596 C C . GLU A 1 219 ? 12.918 -9.551 -13.124 1.00 90.38 219 GLU A C 1
ATOM 1598 O O . GLU A 1 219 ? 12.010 -8.881 -13.618 1.00 90.38 219 GLU A O 1
ATOM 1603 N N . GLY A 1 220 ? 13.014 -10.870 -13.304 1.00 88.38 220 GLY A N 1
ATOM 1604 C CA . GLY A 1 220 ? 12.076 -11.650 -14.118 1.00 88.38 220 GLY A CA 1
ATOM 1605 C C . GLY A 1 220 ? 12.289 -11.549 -15.633 1.00 88.38 220 GLY A C 1
ATOM 1606 O O . GLY A 1 220 ? 11.570 -12.209 -16.378 1.00 88.38 220 GLY A O 1
ATOM 1607 N N . ALA A 1 221 ? 13.259 -10.759 -16.109 1.00 93.50 221 ALA A N 1
ATOM 1608 C CA . ALA A 1 221 ? 13.604 -10.717 -17.527 1.00 93.50 221 ALA A CA 1
ATOM 1609 C C . ALA A 1 221 ? 14.390 -11.972 -17.938 1.00 93.50 221 ALA A C 1
ATOM 1611 O O . ALA A 1 221 ? 15.408 -12.304 -17.332 1.00 93.50 221 ALA A O 1
ATOM 1612 N N . GLU A 1 222 ? 13.948 -12.634 -19.006 1.00 94.69 222 GLU A N 1
ATOM 1613 C CA . GLU A 1 222 ? 14.663 -13.755 -19.637 1.00 94.69 222 GLU A CA 1
ATOM 1614 C C . GLU A 1 222 ? 15.642 -13.255 -20.715 1.00 94.69 222 GLU A C 1
ATOM 1616 O O . GLU A 1 222 ? 16.578 -13.953 -21.101 1.00 94.69 222 GLU A O 1
ATOM 1621 N N . GLY A 1 223 ? 15.443 -12.022 -21.188 1.00 96.06 223 GLY A N 1
ATOM 1622 C CA . GLY A 1 223 ? 16.320 -11.334 -22.122 1.00 96.06 223 GLY A CA 1
ATOM 1623 C C . GLY A 1 223 ? 15.906 -9.881 -22.331 1.00 96.06 223 GLY A C 1
ATOM 1624 O O . GLY A 1 223 ? 15.062 -9.330 -21.618 1.00 96.06 223 GLY A O 1
ATOM 1625 N N . TYR A 1 224 ? 16.504 -9.255 -23.337 1.00 97.69 224 TYR A N 1
ATOM 1626 C CA . TYR A 1 224 ? 16.285 -7.859 -23.684 1.00 97.69 224 TYR A CA 1
ATOM 1627 C C . TYR A 1 224 ? 16.234 -7.671 -25.192 1.00 97.69 224 TYR A C 1
ATOM 1629 O O . TYR A 1 224 ? 17.006 -8.273 -25.937 1.00 97.69 224 TYR A O 1
ATOM 1637 N N . GLU A 1 225 ? 15.373 -6.756 -25.615 1.00 97.88 225 GLU A N 1
ATOM 1638 C CA . GLU A 1 225 ? 15.303 -6.277 -26.986 1.00 97.88 225 GLU A CA 1
ATOM 1639 C C . GLU A 1 225 ? 15.814 -4.835 -27.027 1.00 97.88 225 GLU A C 1
ATOM 1641 O O . GLU A 1 225 ? 15.290 -3.953 -26.342 1.00 97.88 225 GLU A O 1
ATOM 1646 N N . VAL A 1 226 ? 16.861 -4.607 -27.817 1.00 97.62 226 VAL A N 1
ATOM 1647 C CA . VAL A 1 226 ? 17.511 -3.314 -28.013 1.00 97.62 226 VAL A CA 1
ATOM 1648 C C . VAL A 1 226 ? 17.117 -2.763 -29.373 1.00 97.62 226 VAL A C 1
ATOM 1650 O O . VAL A 1 226 ? 17.409 -3.360 -30.409 1.00 97.62 226 VAL A O 1
ATOM 1653 N N . GLU A 1 227 ? 16.486 -1.598 -29.372 1.00 97.88 227 GLU A N 1
ATOM 1654 C CA . GLU A 1 227 ? 16.180 -0.840 -30.576 1.00 97.88 227 GLU A CA 1
ATOM 1655 C C . GLU A 1 227 ? 17.266 0.215 -30.785 1.00 97.88 227 GLU A C 1
ATOM 1657 O O . GLU A 1 227 ? 17.470 1.067 -29.926 1.00 97.88 227 GLU A O 1
ATOM 1662 N N . LEU A 1 228 ? 17.966 0.152 -31.917 1.00 97.00 228 LEU A N 1
ATOM 1663 C CA . LEU A 1 228 ? 19.057 1.048 -32.288 1.00 97.00 228 LEU A CA 1
ATOM 1664 C C . LEU A 1 228 ? 18.725 1.752 -33.607 1.00 97.00 228 LEU A C 1
ATOM 1666 O O . LEU A 1 228 ? 18.573 1.115 -34.647 1.00 97.00 228 LEU A O 1
ATOM 1670 N N . VAL A 1 229 ? 18.663 3.075 -33.571 1.00 96.88 229 VAL A N 1
ATOM 1671 C CA . VAL A 1 229 ? 18.280 3.941 -34.686 1.00 96.88 229 VAL A CA 1
ATOM 1672 C C . VAL A 1 229 ? 19.464 4.844 -35.053 1.00 96.88 229 VAL A C 1
ATOM 1674 O O . VAL A 1 229 ? 19.761 5.789 -34.316 1.00 96.88 229 VAL A O 1
ATOM 1677 N N . PRO A 1 230 ? 20.174 4.583 -36.165 1.00 94.50 230 PRO A N 1
ATOM 1678 C CA . PRO A 1 230 ? 21.167 5.517 -36.685 1.00 94.50 230 PRO A CA 1
ATOM 1679 C C . PRO A 1 230 ? 20.488 6.783 -37.229 1.00 94.50 230 PRO A C 1
ATOM 1681 O O . PRO A 1 230 ? 19.362 6.738 -37.719 1.00 94.50 230 PRO A O 1
ATOM 1684 N N . SER A 1 231 ? 21.182 7.922 -37.197 1.00 92.31 231 SER A N 1
ATOM 1685 C CA . SER A 1 231 ? 20.699 9.164 -37.823 1.00 92.31 231 SER A CA 1
ATOM 1686 C C . SER A 1 231 ? 20.650 9.073 -39.349 1.00 92.31 231 SER A C 1
ATOM 1688 O O . SER A 1 231 ? 19.872 9.776 -39.990 1.00 92.31 231 SER A O 1
ATOM 1690 N N . ARG A 1 232 ? 21.489 8.208 -39.926 1.00 87.44 232 ARG A N 1
ATOM 1691 C CA . ARG A 1 232 ? 21.539 7.880 -41.350 1.00 87.44 232 ARG A CA 1
ATOM 1692 C C . ARG A 1 232 ? 21.560 6.363 -41.494 1.00 87.44 232 ARG A C 1
ATOM 1694 O O . ARG A 1 232 ? 22.583 5.739 -41.229 1.00 87.44 232 ARG A O 1
ATOM 1701 N N . GLY A 1 233 ? 20.432 5.780 -41.883 1.00 87.62 233 GLY A N 1
ATOM 1702 C CA . GLY A 1 233 ? 20.284 4.340 -42.088 1.00 87.62 233 GLY A CA 1
ATOM 1703 C C . GLY A 1 233 ? 18.992 3.790 -41.493 1.00 87.62 233 GLY A C 1
ATOM 1704 O O . GLY A 1 233 ? 18.125 4.543 -41.052 1.00 87.62 233 GLY A O 1
ATOM 1705 N N . GLU A 1 234 ? 18.879 2.466 -41.481 1.00 91.88 234 GLU A N 1
ATOM 1706 C CA . GLU A 1 234 ? 17.697 1.764 -40.985 1.00 91.88 234 GLU A CA 1
ATOM 1707 C C . GLU A 1 234 ? 17.794 1.437 -39.493 1.00 91.88 234 GLU A C 1
ATOM 1709 O O . GLU A 1 234 ? 18.867 1.158 -38.947 1.00 91.88 234 GLU A O 1
ATOM 1714 N N . LYS A 1 235 ? 16.633 1.441 -38.837 1.00 94.44 235 LYS A N 1
ATOM 1715 C CA . LYS A 1 235 ? 16.465 0.968 -37.464 1.00 94.44 235 LYS A CA 1
ATOM 1716 C C . LYS A 1 235 ? 16.815 -0.519 -37.371 1.00 94.44 235 LYS A C 1
ATOM 1718 O O . LYS A 1 235 ? 16.375 -1.326 -38.182 1.00 94.44 235 LYS A O 1
ATOM 1723 N N . ARG A 1 236 ? 17.551 -0.886 -36.324 1.00 95.44 236 ARG A N 1
ATOM 1724 C CA . ARG A 1 236 ? 17.955 -2.260 -36.013 1.00 95.44 236 ARG A CA 1
ATOM 1725 C C . ARG A 1 236 ? 17.340 -2.694 -34.689 1.00 95.44 236 ARG A C 1
ATOM 1727 O O . ARG A 1 236 ? 17.440 -1.970 -33.703 1.00 95.44 236 ARG A O 1
ATOM 1734 N N . THR A 1 237 ? 16.780 -3.897 -34.660 1.00 97.00 237 THR A N 1
ATOM 1735 C CA . THR A 1 237 ? 16.321 -4.552 -33.430 1.00 97.00 237 THR A CA 1
ATOM 1736 C C . THR A 1 237 ? 17.252 -5.715 -33.121 1.00 97.00 237 THR A C 1
ATOM 1738 O O . THR A 1 237 ? 17.436 -6.605 -33.949 1.00 97.00 237 THR A O 1
ATOM 1741 N N . LEU A 1 238 ? 17.880 -5.686 -31.950 1.00 96.25 238 LEU A N 1
ATOM 1742 C CA . LEU A 1 238 ? 18.887 -6.652 -31.520 1.00 96.25 238 LEU A CA 1
ATOM 1743 C C . LEU A 1 238 ? 18.428 -7.335 -30.231 1.00 96.25 238 LEU A C 1
ATOM 1745 O O . LEU A 1 238 ? 17.843 -6.691 -29.367 1.00 96.25 238 LEU A O 1
ATOM 1749 N N . GLN A 1 239 ? 18.717 -8.625 -30.090 1.00 96.69 239 GLN A N 1
ATOM 1750 C CA . GLN A 1 239 ? 18.395 -9.389 -28.883 1.00 96.69 239 GLN A CA 1
ATOM 1751 C C . GLN A 1 239 ? 19.642 -9.535 -28.005 1.00 96.69 239 GLN A C 1
ATOM 1753 O O . GLN A 1 239 ? 20.750 -9.714 -28.515 1.00 96.69 239 GLN A O 1
ATOM 1758 N N . ALA A 1 240 ? 19.462 -9.483 -26.690 1.00 96.25 240 ALA A N 1
ATOM 1759 C CA . ALA A 1 240 ? 20.514 -9.711 -25.708 1.00 96.25 240 ALA A CA 1
ATOM 1760 C C . ALA A 1 240 ? 20.002 -10.616 -24.581 1.00 96.25 240 ALA A C 1
ATOM 1762 O O . ALA A 1 240 ? 18.954 -10.360 -24.000 1.00 96.25 240 ALA A O 1
ATOM 1763 N N . SER A 1 241 ? 20.753 -11.664 -24.243 1.00 93.31 241 SER A N 1
ATOM 1764 C CA . SER A 1 241 ? 20.464 -12.536 -23.090 1.00 93.31 241 SER A CA 1
ATOM 1765 C C . SER A 1 241 ? 21.038 -12.004 -21.773 1.00 93.31 241 SER A C 1
ATOM 1767 O O . SER A 1 241 ? 20.703 -12.495 -20.701 1.00 93.31 241 SER A O 1
ATOM 1769 N N . ALA A 1 242 ? 21.906 -10.994 -21.844 1.00 95.44 242 ALA A N 1
ATOM 1770 C CA . ALA A 1 242 ? 22.495 -10.313 -20.700 1.00 95.44 242 ALA A CA 1
ATOM 1771 C C . ALA A 1 242 ? 22.097 -8.834 -20.701 1.00 95.44 242 ALA A C 1
ATOM 1773 O O . ALA A 1 242 ? 21.626 -8.300 -21.704 1.00 95.44 242 ALA A O 1
ATOM 1774 N N . ASN A 1 243 ? 22.358 -8.139 -19.596 1.00 95.81 243 ASN A N 1
ATOM 1775 C CA . ASN A 1 243 ? 22.102 -6.704 -19.452 1.00 95.81 243 ASN A CA 1
ATOM 1776 C C . ASN A 1 243 ? 23.141 -5.804 -20.160 1.00 95.81 243 ASN A C 1
ATOM 1778 O O . ASN A 1 243 ? 23.344 -4.644 -19.789 1.00 95.81 243 ASN A O 1
ATOM 1782 N N . GLN A 1 244 ? 23.830 -6.361 -21.153 1.00 96.31 244 GLN A N 1
ATOM 1783 C CA . GLN A 1 244 ? 24.791 -5.674 -21.998 1.00 96.31 244 GLN A CA 1
ATOM 1784 C C . GLN A 1 244 ? 24.816 -6.300 -23.394 1.00 96.31 244 GLN A C 1
ATOM 1786 O O . GLN A 1 244 ? 24.630 -7.508 -23.553 1.00 96.31 244 GLN A O 1
ATOM 1791 N N . LEU A 1 245 ? 25.107 -5.481 -24.399 1.00 96.38 245 LEU A N 1
ATOM 1792 C CA . LEU A 1 245 ? 25.212 -5.884 -25.793 1.00 96.38 245 LEU A CA 1
ATOM 1793 C C . LEU A 1 245 ? 26.382 -5.165 -26.465 1.00 96.38 245 LEU A C 1
ATOM 1795 O O . LEU A 1 245 ? 26.478 -3.940 -26.427 1.00 96.38 245 LEU A O 1
ATOM 1799 N N . ARG A 1 246 ? 27.268 -5.926 -27.111 1.00 93.44 246 ARG A N 1
ATOM 1800 C CA . ARG A 1 246 ? 28.367 -5.381 -27.917 1.00 93.44 246 ARG A CA 1
ATOM 1801 C C . ARG A 1 246 ? 27.929 -5.263 -29.370 1.00 93.44 246 ARG A C 1
ATOM 1803 O O . ARG A 1 246 ? 27.536 -6.260 -29.969 1.00 93.44 246 ARG A O 1
ATOM 1810 N N . VAL A 1 247 ? 28.023 -4.063 -29.936 1.00 91.62 247 VAL A N 1
ATOM 1811 C CA . VAL A 1 247 ? 27.600 -3.775 -31.312 1.00 91.62 247 VAL A CA 1
ATOM 1812 C C . VAL A 1 247 ? 28.705 -3.029 -32.049 1.00 91.62 247 VAL A C 1
ATOM 1814 O O . VAL A 1 247 ? 29.200 -2.008 -31.577 1.00 91.62 247 VAL A O 1
ATOM 1817 N N . SER A 1 248 ? 29.085 -3.514 -33.228 1.00 89.06 248 SER A N 1
ATOM 1818 C CA . SER A 1 248 ? 29.973 -2.782 -34.135 1.00 89.06 248 SER A CA 1
ATOM 1819 C C . SER A 1 248 ? 29.180 -1.715 -34.885 1.00 89.06 248 SER A C 1
ATOM 1821 O O . SER A 1 248 ? 28.187 -2.024 -35.551 1.00 89.06 248 SER A O 1
ATOM 1823 N N . LEU A 1 249 ? 29.615 -0.463 -34.749 1.00 87.81 249 LEU A N 1
ATOM 1824 C CA . LEU A 1 249 ? 28.949 0.719 -35.291 1.00 87.81 249 LEU A CA 1
ATOM 1825 C C . LEU A 1 249 ? 29.931 1.521 -36.140 1.00 87.81 249 LEU A C 1
ATOM 1827 O O . LEU A 1 249 ? 31.085 1.701 -35.753 1.00 87.81 249 LEU A O 1
ATOM 1831 N N . ALA A 1 250 ? 29.463 2.007 -37.288 1.00 87.50 250 ALA A N 1
ATOM 1832 C CA . ALA A 1 250 ? 30.195 2.992 -38.074 1.00 87.50 250 ALA A CA 1
ATOM 1833 C C . ALA A 1 250 ? 30.149 4.363 -37.385 1.00 87.50 250 ALA A C 1
ATOM 1835 O O . ALA A 1 250 ? 29.300 4.600 -36.518 1.00 87.50 250 ALA A O 1
ATOM 1836 N N . ALA A 1 251 ? 31.022 5.278 -37.799 1.00 86.94 251 ALA A N 1
ATOM 1837 C CA . ALA A 1 251 ? 30.958 6.659 -37.344 1.00 86.94 251 ALA A CA 1
ATOM 1838 C C . ALA A 1 251 ? 29.587 7.278 -37.653 1.00 86.94 251 ALA A C 1
ATOM 1840 O O . ALA A 1 251 ? 29.046 7.109 -38.747 1.00 86.94 251 ALA A O 1
ATOM 1841 N N . GLY A 1 252 ? 29.010 7.984 -36.686 1.00 90.50 252 GLY A N 1
ATOM 1842 C CA . GLY A 1 252 ? 27.679 8.560 -36.826 1.00 90.50 252 GLY A CA 1
ATOM 1843 C C . GLY A 1 252 ? 26.973 8.794 -35.500 1.00 90.50 252 GLY A C 1
ATOM 1844 O O . GLY A 1 252 ? 27.497 8.501 -34.427 1.00 90.50 252 GLY A O 1
ATOM 1845 N N . ILE A 1 253 ? 25.759 9.332 -35.585 1.00 93.62 253 ILE A N 1
ATOM 1846 C CA . ILE A 1 253 ? 24.903 9.598 -34.427 1.00 93.62 253 ILE A CA 1
ATOM 1847 C C . ILE A 1 253 ? 23.882 8.472 -34.324 1.00 93.62 253 ILE A C 1
ATOM 1849 O O . ILE A 1 253 ? 23.251 8.113 -35.318 1.00 93.62 253 ILE A O 1
ATOM 1853 N N . TYR A 1 254 ? 23.697 7.947 -33.121 1.00 95.25 254 TYR A N 1
ATOM 1854 C CA . TYR A 1 254 ? 22.784 6.852 -32.835 1.00 95.25 254 TYR A CA 1
ATOM 1855 C C . TYR A 1 254 ? 21.845 7.229 -31.704 1.00 95.25 254 TYR A C 1
ATOM 1857 O O . TYR A 1 254 ? 22.213 7.957 -30.782 1.00 95.25 254 TYR A O 1
ATOM 1865 N N . ARG A 1 255 ? 20.632 6.693 -31.770 1.00 96.75 255 ARG A N 1
ATOM 1866 C CA . ARG A 1 255 ? 19.669 6.678 -30.675 1.00 96.75 255 ARG A CA 1
ATOM 1867 C C . ARG A 1 255 ? 19.335 5.240 -30.352 1.00 96.75 255 ARG A C 1
ATOM 1869 O O . ARG A 1 255 ? 19.257 4.419 -31.260 1.00 96.75 255 ARG A O 1
ATOM 1876 N N . TRP A 1 256 ? 19.178 4.916 -29.080 1.00 97.06 256 TRP A N 1
ATOM 1877 C CA . TRP A 1 256 ? 18.822 3.566 -28.688 1.00 97.06 256 TRP A CA 1
ATOM 1878 C C . TRP A 1 256 ? 17.912 3.533 -27.473 1.00 97.06 256 TRP A C 1
ATOM 1880 O O . TRP A 1 256 ? 17.926 4.427 -26.628 1.00 97.06 256 TRP A O 1
ATOM 1890 N N . SER A 1 257 ? 17.118 2.476 -27.400 1.00 97.38 257 SER A N 1
ATOM 1891 C CA . SER A 1 257 ? 16.303 2.131 -26.244 1.00 97.38 257 SER A CA 1
ATOM 1892 C C . SER A 1 257 ? 16.345 0.623 -26.032 1.00 97.38 257 SER A C 1
ATOM 1894 O O . SER A 1 257 ? 16.724 -0.139 -26.924 1.00 97.38 257 SER A O 1
ATOM 1896 N N . VAL A 1 258 ? 15.983 0.184 -24.834 1.00 98.00 258 VAL A N 1
ATOM 1897 C CA . VAL A 1 258 ? 15.955 -1.232 -24.480 1.00 98.00 258 VAL A CA 1
ATOM 1898 C C . VAL A 1 258 ? 14.690 -1.552 -23.699 1.00 98.00 258 VAL A C 1
ATOM 1900 O O . VAL A 1 258 ? 14.251 -0.770 -22.857 1.00 98.00 258 VAL A O 1
ATOM 1903 N N . ARG A 1 259 ? 14.099 -2.714 -23.970 1.00 97.62 259 ARG A N 1
ATOM 1904 C CA . ARG A 1 259 ? 12.984 -3.274 -23.199 1.00 97.62 259 ARG A CA 1
ATOM 1905 C C . ARG A 1 259 ? 13.343 -4.665 -22.692 1.00 97.62 259 ARG A C 1
ATOM 1907 O O . ARG A 1 259 ? 14.064 -5.403 -23.363 1.00 97.62 259 ARG A O 1
ATOM 1914 N N . ALA A 1 260 ? 12.852 -5.013 -21.510 1.00 96.69 260 ALA A N 1
ATOM 1915 C CA . ALA A 1 260 ? 12.952 -6.360 -20.973 1.00 96.69 260 ALA A CA 1
ATOM 1916 C C . ALA A 1 260 ? 11.909 -7.259 -21.642 1.00 96.69 260 ALA A C 1
ATOM 1918 O O . ALA A 1 260 ? 10.774 -6.838 -21.890 1.00 96.69 260 ALA A O 1
ATOM 1919 N N . VAL A 1 261 ? 12.299 -8.499 -21.913 1.00 94.88 261 VAL A N 1
ATOM 1920 C CA . VAL A 1 261 ? 11.430 -9.528 -22.481 1.00 94.88 261 VAL A CA 1
ATOM 1921 C C . VAL A 1 261 ? 11.474 -10.789 -21.624 1.00 94.88 261 VAL A C 1
ATOM 1923 O O . VAL A 1 261 ? 12.514 -11.178 -21.093 1.00 94.88 261 VAL A O 1
ATOM 1926 N N . ALA A 1 262 ? 10.316 -11.417 -21.494 1.00 90.00 262 ALA A N 1
ATOM 1927 C CA . ALA A 1 262 ? 10.122 -12.761 -20.971 1.00 90.00 262 ALA A CA 1
ATOM 1928 C C . ALA A 1 262 ? 9.100 -13.474 -21.864 1.00 90.00 262 ALA A C 1
ATOM 1930 O O . ALA A 1 262 ? 8.416 -12.821 -22.657 1.00 90.00 262 ALA A O 1
ATOM 1931 N N . ARG A 1 263 ? 8.976 -14.796 -21.726 1.00 80.88 263 ARG A N 1
ATOM 1932 C CA . ARG A 1 263 ? 8.151 -15.661 -22.583 1.00 80.88 263 ARG A CA 1
ATOM 1933 C C . ARG A 1 263 ? 6.800 -15.077 -23.020 1.00 80.88 263 ARG A C 1
ATOM 1935 O O . ARG A 1 263 ? 6.466 -15.151 -24.193 1.00 80.88 263 ARG A O 1
ATOM 1942 N N . GLU A 1 264 ? 6.059 -14.467 -22.096 1.00 77.62 264 GLU A N 1
ATOM 1943 C CA . GLU A 1 264 ? 4.712 -13.915 -22.334 1.00 77.62 264 GLU A CA 1
ATOM 1944 C C . GLU A 1 264 ? 4.590 -12.437 -21.917 1.00 77.62 264 GLU A C 1
ATOM 1946 O O . GLU A 1 264 ? 3.491 -11.931 -21.693 1.00 77.62 264 GLU A O 1
ATOM 1951 N N . ALA A 1 265 ? 5.712 -11.737 -21.723 1.00 82.75 265 ALA A N 1
ATOM 1952 C CA . ALA A 1 265 ? 5.703 -10.369 -21.214 1.00 82.75 265 ALA A CA 1
ATOM 1953 C C . ALA A 1 265 ? 6.787 -9.507 -21.858 1.00 82.75 265 ALA A C 1
ATOM 1955 O O . ALA A 1 265 ? 7.909 -9.943 -22.113 1.00 82.75 265 ALA A O 1
ATOM 1956 N N . ARG A 1 266 ? 6.449 -8.238 -22.077 1.00 89.31 266 ARG A N 1
ATOM 1957 C CA . ARG A 1 266 ? 7.386 -7.204 -22.516 1.00 89.31 266 ARG A CA 1
ATOM 1958 C C . ARG A 1 266 ? 7.213 -5.993 -21.617 1.00 89.31 266 ARG A C 1
ATOM 1960 O O . ARG A 1 266 ? 6.081 -5.609 -21.329 1.00 89.31 266 ARG A O 1
ATOM 1967 N N . SER A 1 267 ? 8.316 -5.409 -21.166 1.00 91.44 267 SER A N 1
ATOM 1968 C CA . SER A 1 267 ? 8.256 -4.114 -20.492 1.00 91.44 267 SER A CA 1
ATOM 1969 C C . SER A 1 267 ? 7.979 -2.996 -21.500 1.00 91.44 267 SER A C 1
ATOM 1971 O O . SER A 1 267 ? 8.167 -3.159 -22.712 1.00 91.44 267 SER A O 1
ATOM 1973 N N . GLU A 1 268 ? 7.637 -1.816 -20.985 1.00 91.12 268 GLU A N 1
ATOM 1974 C CA . GLU A 1 268 ? 7.817 -0.572 -21.737 1.00 91.12 268 GLU A CA 1
ATOM 1975 C C . GLU A 1 268 ? 9.290 -0.398 -22.143 1.00 91.12 268 GLU A C 1
ATOM 1977 O O . GLU A 1 268 ? 10.201 -0.951 -21.508 1.00 91.12 268 GLU A O 1
ATOM 1982 N N . ALA A 1 269 ? 9.524 0.373 -23.204 1.00 94.31 269 ALA A N 1
ATOM 1983 C CA . ALA A 1 269 ? 10.873 0.742 -23.612 1.00 94.31 269 ALA A CA 1
ATOM 1984 C C . ALA A 1 269 ? 11.498 1.722 -22.612 1.00 94.31 269 ALA A C 1
ATOM 1986 O O . ALA A 1 269 ? 10.817 2.562 -22.020 1.00 94.31 269 ALA A O 1
ATOM 1987 N N . SER A 1 270 ? 12.814 1.629 -22.438 1.00 96.62 270 SER A N 1
ATOM 1988 C CA . SER A 1 270 ? 13.569 2.619 -21.683 1.00 96.62 270 SER A CA 1
ATOM 1989 C C . SER A 1 270 ? 13.463 4.008 -22.308 1.00 96.62 270 SER A C 1
ATOM 1991 O O . SER A 1 270 ? 13.178 4.156 -23.497 1.00 96.62 270 SER A O 1
ATOM 1993 N N . ALA A 1 271 ? 13.821 5.032 -21.530 1.00 93.88 271 ALA A N 1
ATOM 1994 C CA . ALA A 1 271 ? 14.112 6.342 -22.098 1.00 93.88 271 ALA A CA 1
ATOM 1995 C C . ALA A 1 271 ? 15.155 6.214 -23.223 1.00 93.88 271 ALA A C 1
ATOM 1997 O O . ALA A 1 271 ? 16.142 5.481 -23.081 1.00 93.88 271 ALA A O 1
ATOM 1998 N N . GLU A 1 272 ? 14.927 6.924 -24.327 1.00 94.06 272 GLU A N 1
ATOM 1999 C CA . GLU A 1 272 ? 15.841 6.943 -25.466 1.00 94.06 272 GLU A CA 1
ATOM 2000 C C . GLU A 1 272 ? 17.162 7.626 -25.075 1.00 94.06 272 GLU A C 1
ATOM 2002 O O . GLU A 1 272 ? 17.175 8.699 -24.465 1.00 94.06 272 GLU A O 1
ATOM 2007 N N . GLN A 1 273 ? 18.282 6.994 -25.418 1.00 93.75 273 GLN A N 1
ATOM 2008 C CA . GLN A 1 273 ? 19.631 7.523 -25.229 1.00 93.75 273 GLN A CA 1
ATOM 2009 C C . GLN A 1 273 ? 20.254 7.833 -26.586 1.00 93.75 273 GLN A C 1
ATOM 2011 O O . GLN A 1 273 ? 20.266 6.981 -27.471 1.00 93.75 273 GLN A O 1
ATOM 2016 N N . GLY A 1 274 ? 20.807 9.033 -26.748 1.00 93.94 274 GLY A N 1
ATOM 2017 C CA . GLY A 1 274 ? 21.610 9.394 -27.914 1.00 93.94 274 GLY A CA 1
ATOM 2018 C C . GLY A 1 274 ? 23.104 9.247 -27.639 1.00 93.94 274 GLY A C 1
ATOM 2019 O O . GLY A 1 274 ? 23.537 9.497 -26.521 1.00 93.94 274 GLY A O 1
ATOM 2020 N N . PHE A 1 275 ? 23.908 8.899 -28.638 1.00 94.38 275 PHE A N 1
ATOM 2021 C CA . PHE A 1 275 ? 25.370 9.011 -28.575 1.00 94.38 275 PHE A CA 1
ATOM 2022 C C . PHE A 1 275 ? 25.967 9.186 -29.976 1.00 94.38 275 PHE A C 1
ATOM 2024 O O . PHE A 1 275 ? 25.337 8.863 -30.983 1.00 94.38 275 PHE A O 1
ATOM 2031 N N . GLU A 1 276 ? 27.184 9.715 -30.045 1.00 93.56 276 GLU A N 1
ATOM 2032 C CA . GLU A 1 276 ? 27.953 9.866 -31.281 1.00 93.56 276 GLU A CA 1
ATOM 2033 C C . GLU A 1 276 ? 29.141 8.905 -31.258 1.00 93.56 276 GLU A C 1
ATOM 2035 O O . GLU A 1 276 ? 29.853 8.814 -30.262 1.00 93.56 276 GLU A O 1
ATOM 2040 N N . VAL A 1 277 ? 29.367 8.202 -32.360 1.00 90.25 277 VAL A N 1
ATOM 2041 C CA . VAL A 1 277 ? 30.570 7.410 -32.609 1.00 90.25 277 VAL A CA 1
ATOM 2042 C C . VAL A 1 277 ? 31.456 8.208 -33.556 1.00 90.25 277 VAL A C 1
ATOM 2044 O O . VAL A 1 277 ? 31.059 8.498 -34.683 1.00 90.25 277 VAL A O 1
ATOM 2047 N N . ALA A 1 278 ? 32.653 8.555 -33.100 1.00 86.00 278 ALA A N 1
ATOM 2048 C CA . ALA A 1 278 ? 33.691 9.201 -33.885 1.00 86.00 278 ALA A CA 1
ATOM 2049 C C . ALA A 1 278 ? 34.864 8.242 -34.100 1.00 86.00 278 ALA A C 1
ATOM 2051 O O . ALA A 1 278 ? 35.224 7.465 -33.212 1.00 86.00 278 ALA A O 1
ATOM 2052 N N . GLU A 1 279 ? 35.486 8.318 -35.271 1.00 75.75 279 GLU A N 1
ATOM 2053 C CA . GLU A 1 279 ? 36.747 7.623 -35.521 1.00 75.75 279 GLU A CA 1
ATOM 2054 C C . GLU A 1 279 ? 37.878 8.326 -34.772 1.00 75.75 279 GLU A C 1
ATOM 2056 O O . GLU A 1 279 ? 37.950 9.557 -34.725 1.00 75.75 279 GLU A O 1
ATOM 2061 N N . ALA A 1 280 ? 38.768 7.541 -34.165 1.00 67.81 280 ALA A N 1
ATOM 2062 C CA . ALA A 1 280 ? 39.997 8.085 -33.608 1.00 67.81 280 ALA A CA 1
ATOM 2063 C C . ALA A 1 280 ? 40.817 8.779 -34.712 1.00 67.81 280 ALA A C 1
ATOM 2065 O O . ALA A 1 280 ? 40.938 8.224 -35.807 1.00 67.81 280 ALA A O 1
ATOM 2066 N N . PRO A 1 281 ? 41.418 9.955 -34.442 1.00 62.59 281 PRO A N 1
ATOM 2067 C CA . PRO A 1 281 ? 42.309 10.585 -35.405 1.00 62.59 281 PRO A CA 1
ATOM 2068 C C . PRO A 1 281 ? 43.452 9.622 -35.743 1.00 62.59 281 PRO A C 1
ATOM 2070 O O . PRO A 1 281 ? 44.035 8.998 -34.849 1.00 62.59 281 PRO A O 1
ATOM 2073 N N . ALA A 1 282 ? 43.763 9.491 -37.034 1.00 58.78 282 ALA A N 1
ATOM 2074 C CA . ALA A 1 282 ? 44.882 8.676 -37.485 1.00 58.78 282 ALA A CA 1
ATOM 2075 C C . ALA A 1 282 ? 46.163 9.137 -36.772 1.00 58.78 282 ALA A C 1
ATOM 2077 O O . ALA A 1 282 ? 46.478 10.329 -36.742 1.00 58.78 282 ALA A O 1
ATOM 2078 N N . LYS A 1 283 ? 46.897 8.194 -36.170 1.00 60.41 283 LYS A N 1
ATOM 2079 C CA . LYS A 1 283 ? 48.184 8.492 -35.534 1.00 60.41 283 LYS A CA 1
ATOM 2080 C C . LYS A 1 283 ? 49.109 9.094 -36.607 1.00 60.41 283 LYS A C 1
ATOM 2082 O O . LYS A 1 283 ? 49.228 8.477 -37.668 1.00 60.41 283 LYS A O 1
ATOM 2087 N N . PRO A 1 284 ? 49.741 10.263 -36.384 1.00 53.44 284 PRO A N 1
ATOM 2088 C CA . PRO A 1 284 ? 50.601 10.869 -37.392 1.00 53.44 284 PRO A CA 1
ATOM 2089 C C . PRO A 1 284 ? 51.733 9.902 -37.753 1.00 53.44 284 PRO A C 1
ATOM 2091 O O . PRO A 1 284 ? 52.445 9.400 -36.879 1.00 53.44 284 PRO A O 1
ATOM 2094 N N . ILE A 1 285 ? 51.863 9.604 -39.046 1.00 55.41 285 ILE A N 1
ATOM 2095 C CA . ILE A 1 285 ? 52.971 8.811 -39.576 1.00 55.41 285 ILE A CA 1
ATOM 2096 C C . ILE A 1 285 ? 54.209 9.709 -39.532 1.00 55.41 285 ILE A C 1
ATOM 2098 O O . ILE A 1 285 ? 54.292 10.690 -40.267 1.00 55.41 285 ILE A O 1
ATOM 2102 N N . ASN A 1 286 ? 55.176 9.377 -38.675 1.00 50.66 286 ASN A N 1
ATOM 2103 C CA . ASN A 1 286 ? 56.497 9.998 -38.712 1.00 50.66 286 ASN A CA 1
ATOM 2104 C C . ASN A 1 286 ? 57.236 9.503 -39.963 1.00 50.66 286 ASN A C 1
ATOM 2106 O O . ASN A 1 286 ? 57.881 8.456 -39.944 1.00 50.66 286 ASN A O 1
ATOM 2110 N N . LEU A 1 287 ? 57.121 10.249 -41.061 1.00 53.69 287 LEU A N 1
ATOM 2111 C CA . LEU A 1 287 ? 57.943 10.054 -42.251 1.00 53.69 287 LEU A CA 1
ATOM 2112 C C . LEU A 1 287 ? 59.342 10.622 -41.978 1.00 53.69 287 LEU A C 1
ATOM 2114 O O . LEU A 1 287 ? 59.572 11.821 -42.107 1.00 53.69 287 LEU A O 1
ATOM 2118 N N . GLN A 1 288 ? 60.289 9.763 -41.601 1.00 54.94 288 GLN A N 1
ATOM 2119 C CA . GLN A 1 288 ? 61.709 10.103 -41.691 1.00 54.94 288 GLN A CA 1
ATOM 2120 C C . GLN A 1 288 ? 62.159 9.923 -43.143 1.00 54.94 288 GLN A C 1
ATOM 2122 O O . GLN A 1 288 ? 62.396 8.805 -43.597 1.00 54.94 288 GLN A O 1
ATOM 2127 N N . VAL A 1 289 ? 62.270 11.029 -43.880 1.00 49.44 289 VAL A N 1
ATOM 2128 C CA . VAL A 1 289 ? 62.902 11.031 -45.203 1.00 49.44 289 VAL A CA 1
ATOM 2129 C C . VAL A 1 289 ? 64.412 10.929 -44.992 1.00 49.44 289 VAL A C 1
ATOM 2131 O O . VAL A 1 289 ? 65.058 11.885 -44.569 1.00 49.44 289 VAL A O 1
ATOM 2134 N N . GLN A 1 290 ? 64.978 9.751 -45.249 1.00 52.59 290 GLN A N 1
ATOM 2135 C CA . GLN A 1 290 ? 66.427 9.585 -45.347 1.00 52.59 290 GLN A CA 1
ATOM 2136 C C . GLN A 1 290 ? 66.912 10.333 -46.601 1.00 52.59 290 GLN A C 1
ATOM 2138 O O . GLN A 1 290 ? 66.369 10.085 -47.681 1.00 52.59 290 GLN A O 1
ATOM 2143 N N . PRO A 1 291 ? 67.907 11.235 -46.507 1.00 47.12 291 PRO A N 1
ATOM 2144 C CA . PRO A 1 291 ? 68.462 11.881 -47.686 1.00 47.12 291 PRO A CA 1
ATOM 2145 C C . PRO A 1 291 ? 69.089 10.820 -48.594 1.00 47.12 291 PRO A C 1
ATOM 2147 O O . PRO A 1 291 ? 69.990 10.074 -48.205 1.00 47.12 291 PRO A O 1
ATOM 2150 N N . SER A 1 292 ? 68.576 10.737 -49.815 1.00 50.69 292 SER A N 1
ATOM 2151 C CA . SER A 1 292 ? 69.040 9.813 -50.836 1.00 50.69 292 SER A CA 1
ATOM 2152 C C . SER A 1 292 ? 70.445 10.208 -51.299 1.00 50.69 292 SER A C 1
ATOM 2154 O O . SER A 1 292 ? 70.638 11.295 -51.840 1.00 50.69 292 SER A O 1
ATOM 2156 N N . LYS A 1 293 ? 71.427 9.316 -51.124 1.00 55.56 293 LYS A N 1
ATOM 2157 C CA . LYS A 1 293 ? 72.759 9.447 -51.730 1.00 55.56 293 LYS A CA 1
ATOM 2158 C C . LYS A 1 293 ? 72.688 9.050 -53.204 1.00 55.56 293 LYS A C 1
ATOM 2160 O O . LYS A 1 293 ? 72.988 7.909 -53.544 1.00 55.56 293 LYS A O 1
ATOM 2165 N N . TRP A 1 294 ? 72.275 9.972 -54.063 1.00 48.16 294 TRP A N 1
ATOM 2166 C CA . TRP A 1 294 ? 72.551 9.863 -55.495 1.00 48.16 294 TRP A CA 1
ATOM 2167 C C . TRP A 1 294 ? 73.741 10.776 -55.796 1.00 48.16 294 TRP A C 1
ATOM 2169 O O . TRP A 1 294 ? 73.758 11.926 -55.360 1.00 48.16 294 TRP A O 1
ATOM 2179 N N . LYS A 1 295 ? 74.774 10.165 -56.387 1.00 44.59 295 LYS A N 1
ATOM 2180 C CA . LYS A 1 295 ? 76.068 10.759 -56.751 1.00 44.59 295 LYS A CA 1
ATOM 2181 C C . LYS A 1 295 ? 75.928 11.766 -57.882 1.00 44.59 295 LYS A C 1
ATOM 2183 O O . LYS A 1 295 ? 75.085 11.508 -58.767 1.00 44.59 295 LYS A O 1
#